Protein AF-A0A960SUJ3-F1 (afdb_monomer)

pLDDT: mean 80.75, std 22.0, range [30.03, 98.75]

Mean predicted aligned error: 15.3 Å

Radius of gyration: 31.32 Å; Cα contacts (8 Å, |Δi|>4): 285; chains: 1; bounding box: 74×92×76 Å

Structure (mmCIF, N/CA/C/O backbone):
data_AF-A0A960SUJ3-F1
#
_entry.id   AF-A0A960SUJ3-F1
#
loop_
_atom_site.group_PDB
_atom_site.id
_atom_site.type_symbol
_atom_site.label_atom_id
_atom_site.label_alt_id
_atom_site.label_comp_id
_atom_site.label_asym_id
_atom_site.label_entity_id
_atom_site.label_seq_id
_atom_site.pdbx_PDB_ins_code
_atom_site.Cartn_x
_atom_site.Cartn_y
_atom_site.Cartn_z
_atom_site.occupancy
_atom_site.B_iso_or_equiv
_atom_site.auth_seq_id
_atom_site.auth_comp_id
_atom_site.auth_asym_id
_atom_site.auth_atom_id
_atom_site.pdbx_PDB_model_num
ATOM 1 N N . ALA A 1 1 ? 16.050 -10.607 -19.507 1.00 76.81 1 ALA A N 1
ATOM 2 C CA . ALA A 1 1 ? 16.161 -10.286 -20.946 1.00 76.81 1 ALA A CA 1
ATOM 3 C C . ALA A 1 1 ? 17.489 -9.601 -21.282 1.00 76.81 1 ALA A C 1
ATOM 5 O O . ALA A 1 1 ? 18.323 -10.255 -21.886 1.00 76.81 1 ALA A O 1
ATOM 6 N N . ALA A 1 2 ? 17.748 -8.364 -20.831 1.00 88.00 2 ALA A N 1
ATOM 7 C CA . ALA A 1 2 ? 18.952 -7.602 -21.214 1.00 88.00 2 ALA A CA 1
ATOM 8 C C . ALA A 1 2 ? 20.290 -8.361 -21.049 1.00 88.00 2 ALA A C 1
ATOM 10 O O . ALA A 1 2 ? 21.079 -8.406 -21.985 1.00 88.00 2 ALA A O 1
ATOM 11 N N . ARG A 1 3 ? 20.512 -9.035 -19.907 1.00 89.75 3 ARG A N 1
ATOM 12 C CA . ARG A 1 3 ? 21.727 -9.849 -19.675 1.00 89.75 3 ARG A CA 1
ATOM 13 C C . ARG A 1 3 ? 21.870 -11.050 -20.620 1.00 89.75 3 ARG A C 1
ATOM 15 O O . ARG A 1 3 ? 22.971 -11.334 -21.063 1.00 89.75 3 ARG A O 1
ATOM 22 N N . LEU A 1 4 ? 20.770 -11.737 -20.937 1.00 92.81 4 LEU A N 1
ATOM 23 C CA . LEU A 1 4 ? 20.772 -12.877 -21.866 1.00 92.81 4 LEU A CA 1
ATOM 24 C C . LEU A 1 4 ? 21.043 -12.408 -23.300 1.00 92.81 4 LEU A C 1
ATOM 26 O O . LEU A 1 4 ? 21.832 -13.024 -24.007 1.00 92.81 4 LEU A O 1
ATOM 30 N N . ASN A 1 5 ? 20.456 -11.274 -23.693 1.00 92.38 5 ASN A N 1
ATOM 31 C CA . ASN A 1 5 ? 20.700 -10.660 -24.997 1.00 92.38 5 ASN A CA 1
ATOM 32 C C . ASN A 1 5 ? 22.165 -10.231 -25.148 1.00 92.38 5 ASN A C 1
ATOM 34 O O . ASN A 1 5 ? 22.779 -10.531 -26.165 1.00 92.38 5 ASN A O 1
ATOM 38 N N . ALA A 1 6 ? 22.739 -9.595 -24.121 1.00 92.50 6 ALA A N 1
ATOM 39 C CA . ALA A 1 6 ? 24.151 -9.215 -24.109 1.00 92.50 6 ALA A CA 1
ATOM 40 C C . ALA A 1 6 ? 25.096 -10.429 -24.188 1.00 92.50 6 ALA A C 1
ATOM 42 O O . ALA A 1 6 ? 26.176 -10.327 -24.757 1.00 92.50 6 ALA A O 1
ATOM 43 N N . ALA A 1 7 ? 24.675 -11.584 -23.664 1.00 90.88 7 ALA A N 1
ATOM 44 C CA . ALA A 1 7 ? 25.414 -12.844 -23.742 1.00 90.88 7 ALA A CA 1
ATOM 45 C C . ALA A 1 7 ? 25.166 -13.638 -25.042 1.00 90.88 7 ALA A C 1
ATOM 47 O O . ALA A 1 7 ? 25.570 -14.794 -25.136 1.00 90.88 7 ALA A O 1
ATOM 48 N N . GLY A 1 8 ? 24.472 -13.065 -26.033 1.00 93.06 8 GLY A N 1
ATOM 49 C CA . GLY A 1 8 ? 24.207 -13.740 -27.308 1.00 93.06 8 GLY A CA 1
ATOM 50 C C . GLY A 1 8 ? 23.138 -14.836 -27.236 1.00 93.06 8 GLY A C 1
ATOM 51 O O . GLY A 1 8 ? 23.063 -15.683 -28.123 1.00 93.06 8 GLY A O 1
ATOM 52 N N . LEU A 1 9 ? 22.268 -14.813 -26.221 1.00 94.12 9 LEU A N 1
ATOM 53 C CA . LEU A 1 9 ? 21.169 -15.767 -26.032 1.00 94.12 9 LEU A CA 1
ATOM 54 C C . LEU A 1 9 ? 19.785 -15.111 -26.258 1.00 94.12 9 LEU A C 1
ATOM 56 O O . LEU A 1 9 ? 18.959 -15.113 -25.343 1.00 94.12 9 LEU A 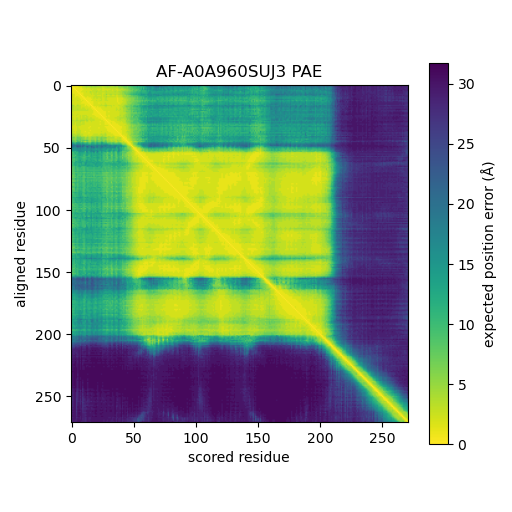O 1
ATOM 60 N N . PRO A 1 10 ? 19.482 -14.548 -27.450 1.00 94.06 10 PRO A N 1
ATOM 61 C CA . PRO A 1 10 ? 18.213 -13.851 -27.686 1.00 94.06 10 PRO A CA 1
ATOM 62 C C . PRO A 1 10 ? 16.996 -14.777 -27.826 1.00 94.06 10 PRO A C 1
ATOM 64 O O . PRO A 1 10 ? 15.866 -14.297 -27.843 1.00 94.06 10 PRO A O 1
ATOM 67 N N . LEU A 1 11 ? 17.199 -16.093 -27.964 1.00 95.31 11 LEU A N 1
ATOM 68 C CA . LEU A 1 11 ? 16.140 -17.056 -28.271 1.00 95.31 11 LEU A CA 1
ATOM 69 C C . LEU A 1 11 ? 16.106 -18.186 -27.244 1.00 95.31 11 LEU A C 1
ATOM 71 O O . LEU A 1 11 ? 17.147 -18.617 -26.750 1.00 95.31 11 LEU A O 1
ATOM 75 N N . ILE A 1 12 ? 14.909 -18.726 -26.996 1.00 94.69 12 ILE A N 1
ATOM 76 C CA . ILE A 1 12 ? 14.678 -19.812 -26.027 1.00 94.69 12 ILE A CA 1
ATOM 77 C C . ILE A 1 12 ? 15.568 -21.026 -26.329 1.00 94.69 12 ILE A C 1
ATOM 79 O O . ILE A 1 12 ? 16.211 -21.559 -25.429 1.00 94.69 12 ILE A O 1
ATOM 83 N N . ARG A 1 13 ? 15.699 -21.405 -27.609 1.00 93.75 13 ARG A N 1
ATOM 84 C CA . ARG A 1 13 ? 16.575 -22.510 -28.037 1.00 93.75 13 ARG A CA 1
ATOM 85 C C . ARG A 1 13 ? 18.045 -22.318 -27.650 1.00 93.75 13 ARG A C 1
ATOM 87 O O . ARG A 1 13 ? 18.733 -23.299 -27.399 1.00 93.75 13 ARG A O 1
ATOM 94 N N . HIS A 1 14 ? 18.528 -21.073 -27.591 1.00 94.19 14 HIS A N 1
ATOM 95 C CA . HIS A 1 14 ? 19.906 -20.801 -27.186 1.00 94.19 14 HIS A CA 1
ATOM 96 C C . HIS A 1 14 ? 20.070 -21.093 -25.696 1.00 94.19 14 HIS A C 1
ATOM 98 O O . HIS A 1 14 ? 21.031 -21.733 -25.301 1.00 94.19 14 HIS A O 1
ATOM 104 N N . ILE A 1 15 ? 19.084 -20.714 -24.881 1.00 94.50 15 ILE A N 1
ATOM 105 C CA . ILE A 1 15 ? 19.061 -21.000 -23.442 1.00 94.50 15 ILE A CA 1
ATOM 106 C C . ILE A 1 15 ? 18.974 -22.514 -23.187 1.00 94.50 15 ILE A C 1
ATOM 108 O O . ILE A 1 15 ? 19.683 -23.031 -22.328 1.00 94.50 15 ILE A O 1
ATOM 112 N N . ALA A 1 16 ? 18.153 -23.237 -23.957 1.00 93.44 16 ALA A N 1
ATOM 113 C CA . ALA A 1 16 ? 18.000 -24.689 -23.834 1.00 93.44 16 ALA A CA 1
ATOM 114 C C . ALA A 1 16 ? 19.301 -25.466 -24.123 1.00 93.44 16 ALA A C 1
ATOM 116 O O . ALA A 1 16 ? 19.502 -26.554 -23.576 1.00 93.44 16 ALA A O 1
ATOM 117 N N . GLY A 1 17 ? 20.183 -24.909 -24.960 1.00 91.00 17 GLY A N 1
ATOM 118 C CA . GLY A 1 17 ? 21.483 -25.489 -25.307 1.00 91.00 17 GLY A CA 1
ATOM 119 C C . GLY A 1 17 ? 22.628 -25.131 -24.354 1.00 91.00 17 GLY A C 1
ATOM 120 O O . GLY A 1 17 ? 23.710 -25.696 -24.480 1.00 91.00 17 GLY A O 1
ATOM 121 N N . VAL A 1 18 ? 22.424 -24.212 -23.404 1.00 93.31 18 VAL A N 1
ATOM 122 C CA . VAL A 1 18 ? 23.480 -23.768 -22.481 1.00 93.31 18 VAL A CA 1
ATOM 123 C C . VAL A 1 18 ? 23.544 -24.688 -21.250 1.00 93.31 18 VAL A C 1
ATOM 125 O O . VAL A 1 18 ? 22.504 -24.960 -20.635 1.00 93.31 18 VAL A O 1
ATOM 128 N N . PRO A 1 19 ? 24.747 -25.147 -20.846 1.00 93.19 19 PRO A N 1
ATOM 129 C CA . PRO A 1 19 ? 24.950 -25.856 -19.586 1.00 93.19 19 PRO A CA 1
ATOM 130 C C . PRO A 1 19 ? 24.442 -25.057 -18.382 1.00 93.19 19 PRO A C 1
ATOM 132 O O . PRO A 1 19 ? 24.652 -23.846 -18.283 1.00 93.19 19 PRO A O 1
ATOM 135 N N . ILE A 1 20 ? 23.793 -25.745 -17.444 1.00 93.12 20 ILE A N 1
ATOM 136 C CA . ILE A 1 20 ? 23.133 -25.121 -16.290 1.00 93.12 20 ILE A CA 1
ATOM 137 C C . ILE A 1 20 ? 24.086 -24.279 -15.431 1.00 93.12 20 ILE A C 1
ATOM 139 O O . ILE A 1 20 ? 23.680 -23.228 -14.935 1.00 93.12 20 ILE A O 1
ATOM 143 N N . ASP A 1 21 ? 25.354 -24.678 -15.323 1.00 93.94 21 ASP A N 1
ATOM 144 C CA . ASP A 1 21 ? 26.375 -23.963 -14.551 1.00 93.94 21 ASP A CA 1
ATOM 145 C C . ASP A 1 21 ? 26.700 -22.600 -15.171 1.00 93.94 21 ASP A C 1
ATOM 147 O O . ASP A 1 21 ? 26.725 -21.581 -14.479 1.00 93.94 21 ASP A O 1
ATOM 151 N N . LEU A 1 22 ? 26.849 -22.550 -16.500 1.00 92.81 22 LEU A N 1
ATOM 152 C CA . LEU A 1 22 ? 27.080 -21.307 -17.242 1.00 92.81 22 LEU A CA 1
ATOM 153 C C . LEU A 1 22 ? 25.858 -20.390 -17.193 1.00 92.81 22 LEU A C 1
ATOM 155 O O . LEU A 1 22 ? 25.984 -19.175 -17.029 1.00 92.81 22 LEU A O 1
ATOM 159 N N . LEU A 1 23 ? 24.659 -20.967 -17.284 1.00 93.25 23 LEU A N 1
ATOM 160 C CA . LEU A 1 23 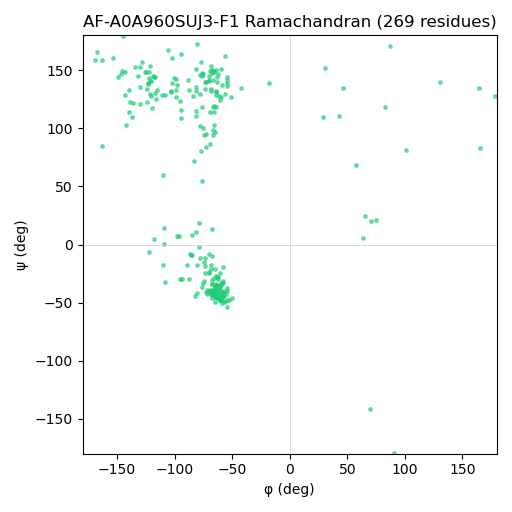? 23.429 -20.195 -17.160 1.00 93.25 23 LEU A CA 1
ATOM 161 C C . LEU A 1 23 ? 23.281 -19.617 -15.744 1.00 93.25 23 LEU A C 1
ATOM 163 O O . LEU A 1 23 ? 22.903 -18.457 -15.585 1.00 93.25 23 LEU A O 1
ATOM 167 N N . SER A 1 24 ? 23.643 -20.387 -14.718 1.00 94.19 24 SER A N 1
ATOM 168 C CA . SER A 1 24 ? 23.626 -19.952 -13.317 1.00 94.19 24 SER A CA 1
ATOM 169 C C . SER A 1 24 ? 24.671 -18.874 -13.027 1.00 94.19 24 SER A C 1
ATOM 171 O O . SER A 1 24 ? 24.393 -17.956 -12.262 1.00 94.19 24 SER A O 1
ATOM 173 N N . LEU A 1 25 ? 25.833 -18.903 -13.685 1.00 94.00 25 LEU A N 1
ATOM 174 C CA . LEU A 1 25 ? 26.809 -17.807 -13.635 1.00 94.00 25 LEU A CA 1
ATOM 175 C C . LEU A 1 25 ? 26.243 -16.501 -14.219 1.00 94.00 25 LEU A C 1
ATOM 177 O O . LEU A 1 25 ? 26.497 -15.422 -13.687 1.00 94.00 25 LEU A O 1
ATOM 181 N N . LEU A 1 26 ? 25.436 -16.586 -15.281 1.00 92.56 26 LEU A N 1
ATOM 182 C CA . LEU A 1 26 ? 24.890 -15.417 -15.975 1.00 92.56 26 LEU A CA 1
ATOM 183 C C . LEU A 1 26 ? 23.662 -14.801 -15.279 1.00 92.56 26 LEU A C 1
ATOM 185 O O . LEU A 1 26 ? 23.523 -13.574 -15.216 1.00 92.56 26 LEU A O 1
ATOM 189 N N . VAL A 1 27 ? 22.739 -15.636 -14.789 1.00 92.62 27 VAL A N 1
ATOM 190 C CA . VAL A 1 27 ? 21.450 -15.190 -14.217 1.00 92.62 27 VAL A CA 1
ATOM 191 C C . VAL A 1 27 ? 21.263 -15.546 -12.737 1.00 92.62 27 VAL A C 1
ATOM 193 O O . VAL A 1 27 ? 20.214 -15.258 -12.158 1.00 92.62 27 VAL A O 1
ATOM 196 N N . GLY A 1 28 ? 22.278 -16.120 -12.094 1.00 92.94 28 GLY A N 1
ATOM 197 C CA . GLY A 1 28 ? 22.256 -16.491 -10.683 1.00 92.94 28 GLY A CA 1
ATOM 198 C C . GLY A 1 28 ? 21.310 -17.657 -10.397 1.00 92.94 28 GLY A C 1
ATOM 199 O O . GLY A 1 28 ? 21.161 -18.584 -11.190 1.00 92.94 28 GLY A O 1
ATOM 200 N N . ARG A 1 29 ? 20.612 -17.576 -9.259 1.00 92.69 29 ARG A N 1
ATOM 201 C CA . ARG A 1 29 ? 19.686 -18.615 -8.762 1.00 92.69 29 ARG A CA 1
ATOM 202 C C . ARG A 1 29 ? 18.545 -18.966 -9.724 1.00 92.69 29 ARG A C 1
ATOM 204 O O . ARG A 1 29 ? 17.949 -20.024 -9.580 1.00 92.69 29 ARG A O 1
ATOM 211 N N . ALA A 1 30 ? 18.242 -18.098 -10.689 1.00 91.38 30 ALA A N 1
ATOM 212 C CA . ALA A 1 30 ? 17.225 -18.356 -11.703 1.00 91.38 30 ALA A CA 1
ATOM 213 C C . ALA A 1 30 ? 17.703 -19.309 -12.817 1.00 91.38 30 ALA A C 1
ATOM 215 O O . ALA A 1 30 ? 16.880 -19.765 -13.606 1.00 91.38 30 ALA A O 1
ATOM 216 N N . GLY A 1 31 ? 19.006 -19.605 -12.903 1.00 93.12 31 GLY A N 1
ATOM 217 C CA . GLY A 1 31 ? 19.605 -20.412 -13.970 1.00 93.12 31 GLY A CA 1
ATOM 218 C C . GLY A 1 31 ? 18.947 -21.782 -14.147 1.00 93.12 31 GLY A C 1
ATOM 219 O O . GLY A 1 31 ? 18.477 -22.067 -15.249 1.00 93.12 31 GLY A O 1
ATOM 220 N N . PRO A 1 32 ? 18.827 -22.599 -13.084 1.00 93.06 32 PRO A N 1
ATOM 221 C CA . PRO A 1 32 ? 18.184 -23.907 -13.166 1.00 93.06 32 PRO A CA 1
ATOM 222 C C . PRO A 1 32 ? 16.751 -23.849 -13.692 1.00 93.06 32 PRO A C 1
ATOM 224 O O . PRO A 1 32 ? 16.414 -24.535 -14.656 1.00 93.06 32 PRO A O 1
ATOM 227 N N . GLN A 1 33 ? 15.938 -22.962 -13.117 1.00 92.94 33 GLN A N 1
ATOM 228 C CA . GLN A 1 33 ? 14.534 -22.799 -13.486 1.00 92.94 33 GLN A CA 1
ATOM 229 C C . GLN A 1 33 ? 14.381 -22.314 -14.934 1.00 92.94 33 GLN A C 1
ATOM 231 O O . GLN A 1 33 ? 13.566 -22.828 -15.693 1.00 92.94 33 GLN A O 1
ATOM 236 N N . LEU A 1 34 ? 15.217 -21.366 -15.359 1.00 93.06 34 LEU A N 1
ATOM 237 C CA . LEU A 1 34 ? 15.216 -20.864 -16.728 1.00 93.06 34 LEU A CA 1
ATOM 238 C C . LEU A 1 34 ? 15.624 -21.952 -17.739 1.00 93.06 34 LEU A 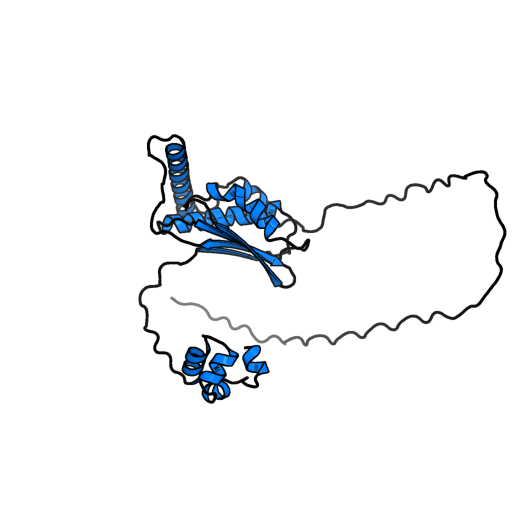C 1
ATOM 240 O O . LEU A 1 34 ? 15.080 -22.004 -18.840 1.00 93.06 34 LEU A O 1
ATOM 244 N N . SER A 1 35 ? 16.548 -22.837 -17.356 1.00 94.38 35 SER A N 1
ATOM 245 C CA . SER A 1 35 ? 16.970 -23.992 -18.156 1.00 94.38 35 SER A CA 1
ATOM 246 C C . SER A 1 35 ? 15.839 -25.011 -18.341 1.00 94.38 35 SER A C 1
ATOM 248 O O . SER A 1 35 ? 15.660 -25.540 -19.437 1.00 94.38 35 SER A O 1
ATOM 250 N N . GLN A 1 36 ? 15.063 -25.275 -17.285 1.00 94.50 36 GLN A N 1
ATOM 251 C CA . GLN A 1 36 ? 13.882 -26.144 -17.329 1.00 94.50 36 GLN A CA 1
ATOM 252 C C . GLN A 1 36 ? 12.791 -25.546 -18.222 1.00 94.50 36 GLN A C 1
ATOM 254 O O . GLN A 1 36 ? 12.353 -26.197 -19.170 1.00 94.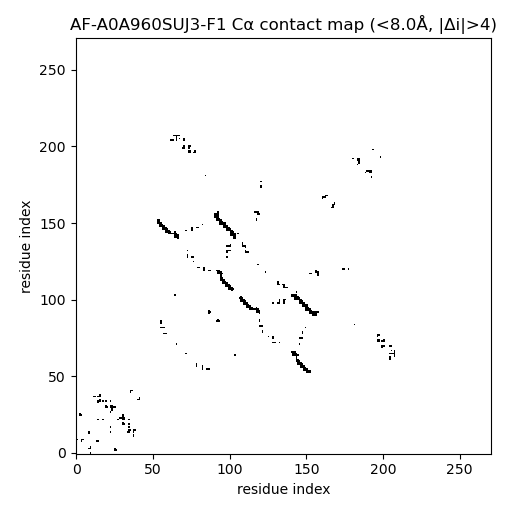50 36 GLN A O 1
ATOM 259 N N . PHE A 1 37 ? 12.453 -24.268 -18.020 1.00 94.06 37 PHE A N 1
ATOM 260 C CA . PHE A 1 37 ? 11.464 -23.562 -18.838 1.00 94.06 37 PHE A CA 1
ATOM 261 C C . PHE A 1 37 ? 11.842 -23.528 -20.320 1.00 94.06 37 PHE A C 1
ATOM 263 O O . PHE A 1 37 ? 10.990 -23.743 -21.178 1.00 94.06 37 PHE A O 1
ATOM 270 N N . ALA A 1 38 ? 13.124 -23.328 -20.644 1.00 94.62 38 ALA A N 1
ATOM 271 C CA . ALA A 1 38 ? 13.588 -23.347 -22.030 1.00 94.62 38 ALA A CA 1
ATOM 272 C C . ALA A 1 38 ? 13.451 -24.725 -22.707 1.00 94.62 38 ALA A C 1
ATOM 274 O O . ALA A 1 38 ? 13.404 -24.794 -23.934 1.00 94.62 38 ALA A O 1
ATOM 275 N N . ARG A 1 39 ? 13.365 -25.806 -21.921 1.00 94.56 39 ARG A N 1
ATOM 276 C CA . ARG A 1 39 ? 13.106 -27.181 -22.382 1.00 94.56 39 ARG A CA 1
ATOM 277 C C . ARG A 1 39 ? 11.639 -27.601 -22.239 1.00 94.56 39 ARG A C 1
ATOM 279 O O . ARG A 1 39 ? 11.330 -28.766 -22.458 1.00 94.56 39 ARG A O 1
ATOM 286 N N . GLY A 1 40 ? 10.747 -26.678 -21.876 1.00 94.00 40 GLY A N 1
ATOM 287 C CA . GLY A 1 40 ? 9.328 -26.971 -21.666 1.00 94.00 40 GLY A CA 1
ATOM 288 C C . GLY A 1 40 ? 9.040 -27.806 -20.416 1.00 94.00 40 GLY A C 1
ATOM 289 O O . GLY A 1 40 ? 7.993 -28.438 -20.342 1.00 94.00 40 GLY A O 1
ATOM 290 N N . LEU A 1 41 ? 9.960 -27.832 -19.448 1.00 93.69 41 LEU A N 1
ATOM 291 C CA . LEU A 1 41 ? 9.787 -28.529 -18.178 1.00 93.69 41 LEU A CA 1
ATOM 292 C C . LEU A 1 41 ? 9.256 -27.545 -17.132 1.00 93.69 41 LEU A C 1
ATOM 294 O O . LEU A 1 41 ? 9.941 -26.585 -16.778 1.00 93.69 41 LEU A O 1
ATOM 298 N N . ASP A 1 42 ? 8.044 -27.794 -16.649 1.00 92.25 42 ASP A N 1
ATOM 299 C CA . ASP A 1 42 ? 7.422 -27.075 -15.539 1.00 92.25 42 ASP A CA 1
ATOM 300 C C . ASP A 1 42 ? 6.627 -28.082 -14.702 1.00 92.25 42 ASP A C 1
ATOM 302 O O . ASP A 1 42 ? 5.569 -28.553 -15.112 1.00 92.25 42 ASP A O 1
ATOM 306 N N . ASP A 1 43 ? 7.189 -28.469 -13.561 1.00 89.75 43 ASP A N 1
ATOM 307 C CA . ASP A 1 43 ? 6.648 -29.467 -12.635 1.00 89.75 43 ASP A CA 1
ATOM 308 C C . ASP A 1 43 ? 5.846 -28.837 -11.488 1.00 89.75 43 ASP A C 1
ATOM 310 O O . ASP A 1 43 ? 5.441 -29.529 -10.549 1.00 89.75 43 ASP A O 1
ATOM 314 N N . ARG A 1 44 ? 5.606 -27.518 -11.543 1.00 88.12 44 ARG A N 1
ATOM 315 C CA . ARG A 1 44 ? 4.883 -26.809 -10.488 1.00 88.12 44 ARG A CA 1
ATOM 316 C C . ARG A 1 44 ? 3.481 -27.405 -10.332 1.00 88.12 44 ARG A C 1
ATOM 318 O O . ARG A 1 44 ? 2.735 -27.480 -11.311 1.00 88.12 44 ARG A O 1
ATOM 325 N N . PRO A 1 45 ? 3.088 -27.795 -9.108 1.00 87.31 45 PRO A N 1
ATOM 326 C CA . PRO A 1 45 ? 1.779 -28.380 -8.885 1.00 87.31 45 PRO A CA 1
ATOM 327 C C . PRO A 1 45 ? 0.688 -27.344 -9.150 1.00 87.31 45 PRO A C 1
ATOM 329 O O . PRO A 1 45 ? 0.853 -26.151 -8.880 1.00 87.31 45 PRO A O 1
ATOM 332 N N . LEU A 1 46 ? -0.467 -27.814 -9.617 1.00 85.75 46 LEU A N 1
ATOM 333 C CA . LEU A 1 46 ? -1.675 -27.004 -9.592 1.00 85.75 46 LEU A CA 1
ATOM 334 C C . LEU A 1 46 ? -2.052 -26.766 -8.126 1.00 85.75 46 LEU A C 1
ATOM 336 O O . LEU A 1 46 ? -2.387 -27.709 -7.413 1.00 85.75 46 LEU A O 1
ATOM 340 N N . VAL A 1 47 ? -1.987 -25.515 -7.672 1.00 82.56 47 VAL A N 1
ATOM 341 C CA . VAL A 1 47 ? -2.382 -25.145 -6.309 1.00 82.56 47 VAL A CA 1
ATOM 342 C C . VAL A 1 47 ? -3.843 -24.670 -6.347 1.00 82.56 47 VAL A C 1
ATOM 344 O O . VAL A 1 47 ? -4.107 -23.598 -6.892 1.00 82.56 47 VAL A O 1
ATOM 347 N N . PRO A 1 48 ? -4.808 -25.443 -5.809 1.00 74.19 48 PRO A N 1
ATOM 348 C CA . PRO A 1 48 ? -6.238 -25.139 -5.930 1.00 74.19 48 PRO A CA 1
ATOM 349 C C . PRO A 1 48 ? -6.698 -23.968 -5.050 1.00 74.19 48 PRO A C 1
ATOM 351 O O . PRO A 1 48 ? -7.746 -23.383 -5.309 1.00 74.19 48 PRO A O 1
ATOM 354 N N . ALA A 1 49 ? -5.922 -23.608 -4.025 1.00 77.44 49 ALA A N 1
ATOM 355 C CA . ALA A 1 49 ? -6.182 -22.463 -3.162 1.00 77.44 49 ALA A CA 1
ATOM 356 C C . ALA A 1 49 ? -5.042 -21.446 -3.285 1.00 77.44 49 ALA A C 1
ATOM 358 O O . ALA A 1 49 ? -3.871 -21.804 -3.179 1.00 77.44 49 ALA A O 1
ATOM 359 N N . GLY A 1 50 ? -5.379 -20.173 -3.500 1.00 71.75 50 GLY A N 1
ATOM 360 C CA . GLY A 1 50 ? -4.380 -19.107 -3.514 1.00 71.75 50 GLY A CA 1
ATOM 361 C C . GLY A 1 50 ? -3.636 -19.041 -2.180 1.00 71.75 50 GLY A C 1
ATOM 362 O O . GLY A 1 50 ? -4.250 -19.147 -1.118 1.00 71.75 50 GLY A O 1
ATOM 363 N N . GLU A 1 51 ? -2.314 -18.858 -2.230 1.00 78.00 51 GLU A N 1
ATOM 364 C CA . GLU A 1 51 ? -1.538 -18.591 -1.019 1.00 78.00 51 GLU A CA 1
ATOM 365 C C . GLU A 1 51 ? -2.131 -17.384 -0.269 1.00 78.00 51 GLU A C 1
ATOM 367 O O . GLU A 1 51 ? -2.584 -16.423 -0.907 1.00 78.00 51 GLU A O 1
ATOM 372 N N . PRO A 1 52 ? -2.111 -17.385 1.077 1.00 80.00 52 PRO A N 1
ATOM 373 C CA . PRO A 1 52 ? -2.563 -16.235 1.843 1.00 80.00 52 PRO A CA 1
ATOM 374 C C . PRO A 1 52 ? -1.817 -14.978 1.387 1.00 80.00 52 PRO A C 1
ATOM 376 O O . PRO A 1 52 ? -0.600 -15.000 1.177 1.00 80.00 52 PRO A O 1
ATOM 379 N N . ALA A 1 53 ? -2.555 -13.873 1.233 1.00 82.94 53 ALA A N 1
ATOM 380 C CA . ALA A 1 53 ? -1.981 -12.613 0.772 1.00 82.94 53 ALA A CA 1
ATOM 381 C C . ALA A 1 53 ? -0.747 -12.248 1.609 1.00 82.94 53 ALA A C 1
ATOM 383 O O . ALA A 1 53 ? -0.831 -12.215 2.835 1.00 82.94 53 ALA A O 1
ATOM 384 N N . LYS A 1 54 ? 0.382 -11.976 0.938 1.00 89.56 54 LYS A N 1
ATOM 385 C CA . LYS A 1 54 ? 1.675 -11.612 1.557 1.00 89.56 54 LYS A CA 1
ATOM 386 C C . LYS A 1 54 ? 1.829 -10.103 1.780 1.00 89.56 54 LYS A C 1
ATOM 388 O O . LYS A 1 54 ? 2.696 -9.662 2.532 1.00 89.56 54 LYS A O 1
ATOM 393 N N . SER A 1 55 ? 1.008 -9.304 1.103 1.00 95.69 55 SER A N 1
ATOM 394 C CA . SER A 1 55 ? 0.960 -7.847 1.228 1.00 95.69 55 SER A CA 1
ATOM 395 C C . SER A 1 55 ? -0.336 -7.296 0.646 1.00 95.69 55 SER A C 1
ATOM 397 O O . SER A 1 55 ? -0.920 -7.918 -0.239 1.00 95.69 55 SER A O 1
ATOM 399 N N . PHE A 1 56 ? -0.707 -6.090 1.061 1.00 97.06 56 PHE A N 1
ATOM 400 C CA . PHE A 1 56 ? -1.771 -5.299 0.449 1.00 97.06 56 PHE A CA 1
ATOM 401 C C . PHE A 1 56 ? -1.150 -4.046 -0.154 1.00 97.06 56 PHE A C 1
ATOM 403 O O . PHE A 1 56 ? -0.356 -3.384 0.505 1.00 97.06 56 PHE A O 1
ATOM 410 N N . SER A 1 57 ? -1.480 -3.696 -1.392 1.00 97.50 57 SER A N 1
ATOM 411 C CA . SER A 1 57 ? -0.967 -2.468 -1.999 1.00 97.50 57 SER A CA 1
ATOM 412 C C . SER A 1 57 ? -1.995 -1.801 -2.886 1.00 97.50 57 SER A C 1
ATOM 414 O O . SER A 1 57 ? -2.807 -2.469 -3.525 1.00 97.50 57 SER A O 1
ATOM 416 N N . GLN A 1 58 ? -1.918 -0.481 -2.948 1.00 98.25 58 GLN A N 1
ATOM 417 C CA . GLN A 1 58 ? -2.652 0.339 -3.892 1.00 98.25 58 GLN A CA 1
ATOM 418 C C . GLN A 1 58 ? -1.679 1.329 -4.526 1.00 98.25 58 GLN A C 1
ATOM 420 O O . GLN A 1 58 ? -0.732 1.788 -3.889 1.00 98.25 58 GLN A O 1
ATOM 425 N N . GLN A 1 59 ? -1.911 1.629 -5.795 1.00 97.94 59 GLN A N 1
ATOM 426 C CA . GLN A 1 59 ? -1.182 2.644 -6.533 1.00 97.94 59 GLN A CA 1
ATOM 427 C C . GLN A 1 59 ? -2.172 3.491 -7.317 1.00 97.94 59 GLN A C 1
ATOM 429 O O . GLN A 1 59 ? -3.246 3.009 -7.682 1.00 97.94 59 GLN A O 1
ATOM 434 N N . GLU A 1 60 ? -1.794 4.730 -7.575 1.00 97.19 60 GLU A N 1
ATOM 435 C CA . GLU A 1 60 ? -2.574 5.676 -8.357 1.00 97.19 60 GLU A CA 1
ATOM 436 C C . GLU A 1 60 ? -1.625 6.378 -9.313 1.00 97.19 60 GLU A C 1
ATOM 438 O O . GLU A 1 60 ? -0.602 6.926 -8.901 1.00 97.19 60 GLU A O 1
ATOM 443 N N . THR A 1 61 ? -1.935 6.252 -10.601 1.00 96.25 61 THR A N 1
ATOM 444 C CA . THR A 1 61 ? -1.257 6.983 -11.670 1.00 96.25 61 THR A CA 1
ATOM 445 C C . THR A 1 61 ? -2.103 8.208 -11.937 1.00 96.25 61 THR A C 1
ATOM 447 O O . THR A 1 61 ? -3.291 8.050 -12.203 1.00 96.25 61 THR A O 1
ATOM 450 N N . PHE A 1 62 ? -1.504 9.384 -11.837 1.00 95.44 62 PHE A N 1
ATOM 451 C CA . PHE A 1 62 ? -2.219 10.640 -12.029 1.00 95.44 62 PHE A CA 1
ATOM 452 C C . PHE A 1 62 ? -2.446 10.911 -13.510 1.00 95.44 62 PHE A C 1
ATOM 454 O O . PHE A 1 62 ? -1.708 10.398 -14.355 1.00 95.44 62 PHE A O 1
ATOM 461 N N . ASP A 1 63 ? -3.442 11.722 -13.841 1.00 92.19 63 ASP A N 1
ATOM 462 C CA . ASP A 1 63 ? -3.650 12.186 -15.211 1.00 92.19 63 ASP A CA 1
ATOM 463 C C . ASP A 1 63 ? -2.580 13.211 -15.585 1.00 92.19 63 ASP A C 1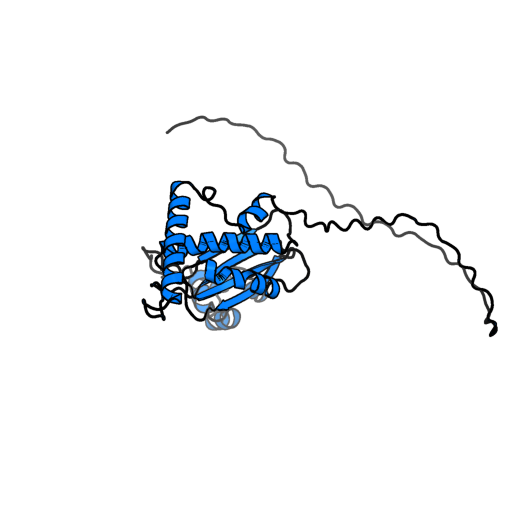
ATOM 465 O O . ASP A 1 63 ? -1.988 13.126 -16.667 1.00 92.19 63 ASP A O 1
ATOM 469 N N . ARG A 1 64 ? -2.242 14.109 -14.655 1.00 92.19 64 ARG A N 1
ATOM 470 C CA . ARG A 1 64 ? -1.155 15.088 -14.773 1.00 92.19 64 ARG A CA 1
ATOM 471 C C . ARG A 1 64 ? -0.112 14.855 -13.693 1.00 92.19 64 ARG A C 1
ATOM 473 O O . ARG A 1 64 ? -0.443 14.485 -12.574 1.00 92.19 64 ARG A O 1
ATOM 480 N N . ASP A 1 65 ? 1.157 15.088 -14.019 1.00 95.19 65 ASP A N 1
ATOM 481 C CA . ASP A 1 65 ? 2.214 14.935 -13.021 1.00 95.19 65 ASP A CA 1
ATOM 482 C C . ASP A 1 65 ? 2.024 15.949 -11.885 1.00 95.19 65 ASP A C 1
ATOM 484 O O . ASP A 1 65 ? 1.849 17.142 -12.128 1.00 95.19 65 ASP A O 1
ATOM 488 N N . GLN A 1 66 ? 2.087 15.472 -10.645 1.00 95.00 66 GLN A N 1
ATOM 489 C CA . GLN A 1 66 ? 1.706 16.224 -9.457 1.00 95.00 66 GLN A CA 1
ATOM 490 C C . GLN A 1 66 ? 2.915 16.761 -8.692 1.00 95.00 66 GLN A C 1
ATOM 492 O O . GLN A 1 66 ? 3.924 16.074 -8.510 1.00 95.00 66 GLN A O 1
ATOM 497 N N . THR A 1 67 ? 2.792 18.001 -8.220 1.00 94.94 67 THR A N 1
ATOM 498 C CA . THR A 1 67 ? 3.772 18.690 -7.361 1.00 94.94 67 THR A CA 1
ATOM 499 C C . THR A 1 67 ? 3.168 19.159 -6.034 1.00 94.94 67 THR A C 1
ATOM 501 O O . THR A 1 67 ? 3.899 19.632 -5.164 1.00 94.94 67 THR A O 1
ATOM 504 N N . ASP A 1 68 ? 1.852 19.026 -5.855 1.00 94.38 68 ASP A N 1
ATOM 505 C CA . ASP A 1 68 ? 1.176 19.434 -4.629 1.00 94.38 68 ASP A CA 1
ATOM 506 C C . ASP A 1 68 ? 1.315 18.356 -3.545 1.00 94.38 68 ASP A C 1
ATOM 508 O O . ASP A 1 68 ? 0.763 17.258 -3.637 1.00 94.38 68 ASP A O 1
ATOM 512 N N . GLU A 1 69 ? 2.086 18.665 -2.504 1.00 94.31 69 GLU A N 1
ATOM 513 C CA . GLU A 1 69 ? 2.346 17.724 -1.416 1.00 94.31 69 GLU A CA 1
ATOM 514 C C . GLU A 1 69 ? 1.073 17.369 -0.629 1.00 94.31 69 GLU A C 1
ATOM 516 O O . GLU A 1 69 ? 0.909 16.216 -0.228 1.00 94.31 69 GLU A O 1
ATOM 521 N N . GLY A 1 70 ? 0.153 18.322 -0.449 1.00 94.69 70 GLY A N 1
ATOM 522 C CA . GLY A 1 70 ? -1.093 18.110 0.289 1.00 94.69 70 GLY A CA 1
ATOM 523 C C . GLY A 1 70 ? -2.023 17.130 -0.423 1.00 94.69 70 GLY A C 1
ATOM 524 O O . GLY A 1 70 ? -2.568 16.221 0.206 1.00 94.69 70 GLY A O 1
ATOM 525 N N . PHE A 1 71 ? -2.144 17.254 -1.742 1.00 96.00 71 PHE A N 1
ATOM 526 C CA . PHE A 1 71 ? -2.877 16.336 -2.605 1.00 96.00 71 PHE A CA 1
ATOM 527 C C . PHE A 1 71 ? -2.265 14.931 -2.583 1.00 96.00 71 PHE A C 1
ATOM 529 O O . PHE A 1 71 ? -2.977 13.937 -2.419 1.00 96.00 71 PHE A O 1
ATOM 536 N N . LEU A 1 72 ? -0.938 14.825 -2.690 1.00 96.81 72 LEU A N 1
ATOM 537 C CA . LEU A 1 72 ? -0.229 13.542 -2.653 1.00 96.81 72 LEU A CA 1
ATOM 538 C C . LEU A 1 72 ? -0.380 12.844 -1.293 1.00 96.81 72 LEU A C 1
ATOM 540 O O . LEU A 1 72 ? -0.655 11.642 -1.230 1.00 96.81 72 LEU A O 1
ATOM 544 N N . GLU A 1 73 ? -0.249 13.592 -0.197 1.00 97.19 73 GLU A N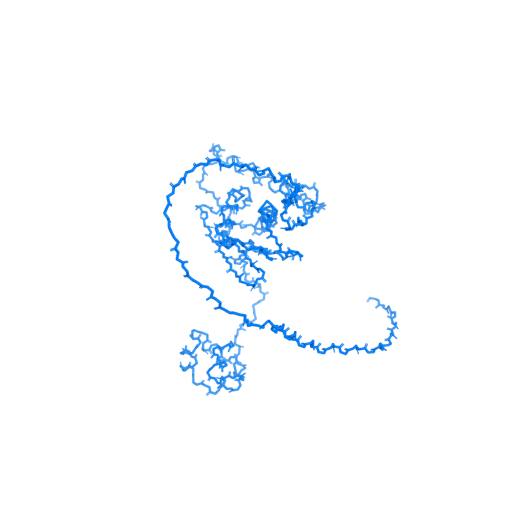 1
ATOM 545 C CA . GLU A 1 73 ? -0.466 13.094 1.161 1.00 97.19 73 GLU A CA 1
ATOM 546 C C . GLU A 1 73 ? -1.915 12.636 1.362 1.00 97.19 73 GLU A C 1
ATOM 548 O O . GLU A 1 73 ? -2.152 11.539 1.879 1.00 97.19 73 GLU A O 1
ATOM 553 N N . ALA A 1 74 ? -2.887 13.437 0.920 1.00 97.06 74 ALA A N 1
ATOM 554 C CA . ALA A 1 74 ? -4.302 13.094 0.981 1.00 97.06 74 ALA A CA 1
ATOM 555 C C . ALA A 1 74 ? -4.608 11.818 0.188 1.00 97.06 74 ALA A C 1
ATOM 557 O O . ALA A 1 74 ? -5.311 10.931 0.681 1.00 97.06 74 ALA A O 1
ATOM 558 N N . THR A 1 75 ? -4.010 11.674 -0.997 1.00 97.50 75 THR A N 1
ATOM 559 C CA . THR A 1 75 ? -4.138 10.480 -1.837 1.00 97.50 75 THR A CA 1
ATOM 560 C C . THR A 1 75 ? -3.615 9.245 -1.101 1.00 97.50 75 THR A C 1
ATOM 562 O O . THR A 1 75 ? -4.316 8.236 -1.008 1.00 97.50 75 THR A O 1
ATOM 565 N N . LEU A 1 76 ? -2.424 9.322 -0.497 1.00 98.25 76 LEU A N 1
ATOM 566 C CA . LEU A 1 76 ? -1.849 8.222 0.287 1.00 98.25 76 LEU A CA 1
ATOM 567 C C . LEU A 1 76 ? -2.690 7.877 1.527 1.00 98.25 76 LEU A C 1
ATOM 569 O O . LEU A 1 76 ? -2.834 6.698 1.852 1.00 98.25 76 LEU A O 1
ATOM 573 N N . ARG A 1 77 ? -3.285 8.864 2.207 1.00 98.00 77 ARG A N 1
ATOM 574 C CA . ARG A 1 77 ? -4.213 8.623 3.330 1.00 98.00 77 ARG A CA 1
ATOM 575 C C . ARG A 1 77 ? -5.491 7.925 2.879 1.00 98.00 77 ARG A C 1
ATOM 577 O O . ARG A 1 77 ? -5.885 6.941 3.498 1.00 98.00 77 ARG A O 1
ATOM 584 N N . ARG A 1 78 ? -6.077 8.337 1.752 1.00 97.00 78 ARG A N 1
ATOM 585 C CA . ARG A 1 78 ? -7.215 7.639 1.133 1.00 97.00 78 ARG A CA 1
ATOM 586 C C . ARG A 1 78 ? -6.859 6.199 0.751 1.00 97.00 78 ARG A C 1
ATOM 588 O O . ARG A 1 78 ? -7.681 5.297 0.917 1.00 97.00 78 ARG A O 1
ATOM 595 N N . MET A 1 79 ? -5.638 5.954 0.263 1.00 97.81 79 MET A N 1
ATOM 596 C CA . MET A 1 79 ? -5.154 4.588 0.027 1.00 97.81 79 MET A CA 1
ATOM 597 C C . MET A 1 79 ? -5.048 3.792 1.328 1.00 97.81 79 MET A C 1
ATOM 599 O O . MET A 1 79 ? -5.444 2.628 1.356 1.00 97.81 79 MET A O 1
ATOM 603 N N . ALA A 1 80 ? -4.547 4.405 2.404 1.00 97.88 80 ALA A N 1
ATOM 604 C CA . ALA A 1 80 ? -4.476 3.764 3.711 1.00 97.88 80 ALA A CA 1
ATOM 605 C C . ALA A 1 80 ? -5.873 3.328 4.173 1.00 97.88 80 ALA A C 1
ATOM 607 O O . ALA A 1 80 ? -6.049 2.156 4.485 1.00 97.88 80 ALA A O 1
ATOM 608 N N . ASP A 1 81 ? -6.882 4.199 4.096 1.00 96.38 81 ASP A N 1
ATOM 609 C CA . ASP A 1 81 ? -8.266 3.867 4.469 1.00 96.38 81 ASP A CA 1
ATOM 610 C C . ASP A 1 81 ? -8.771 2.608 3.760 1.00 96.38 81 ASP A C 1
ATOM 612 O O . ASP A 1 81 ? -9.315 1.694 4.381 1.00 96.38 81 ASP A O 1
ATOM 616 N N . ARG A 1 82 ? -8.561 2.544 2.441 1.00 96.19 82 ARG A N 1
ATOM 617 C CA . ARG A 1 82 ? -9.008 1.421 1.607 1.00 96.19 82 ARG A CA 1
ATOM 618 C C . ARG A 1 82 ? -8.227 0.145 1.896 1.00 96.19 82 ARG A C 1
ATOM 620 O O . ARG A 1 82 ? -8.801 -0.941 1.878 1.00 96.19 82 ARG A O 1
ATOM 627 N N . LEU A 1 83 ? -6.920 0.253 2.119 1.00 97.44 83 LEU A N 1
ATOM 628 C CA . LEU A 1 83 ? -6.070 -0.900 2.399 1.00 97.44 83 LEU A CA 1
ATOM 629 C C . LEU A 1 83 ? -6.340 -1.467 3.790 1.00 97.44 83 LEU A C 1
ATOM 631 O O . LEU A 1 83 ? -6.464 -2.680 3.917 1.00 97.44 83 LEU A O 1
ATOM 635 N N . PHE A 1 84 ? -6.493 -0.624 4.808 1.00 96.75 84 PHE A N 1
ATOM 636 C CA . PHE A 1 84 ? -6.782 -1.071 6.169 1.00 96.75 84 PHE A CA 1
ATOM 637 C C . PHE A 1 84 ? -8.170 -1.704 6.303 1.00 96.75 84 PHE A C 1
ATOM 639 O O . PHE A 1 84 ? -8.295 -2.708 6.998 1.00 96.75 84 PHE A O 1
ATOM 646 N N . ALA A 1 85 ? -9.173 -1.228 5.558 1.00 95.81 85 ALA A N 1
ATOM 647 C CA . ALA A 1 85 ? -10.458 -1.923 5.456 1.00 95.81 85 ALA A CA 1
ATOM 648 C C . ALA A 1 85 ? -10.295 -3.363 4.924 1.00 95.81 85 ALA A C 1
ATOM 650 O O . ALA A 1 85 ? -10.875 -4.300 5.469 1.00 95.81 85 ALA A O 1
ATOM 651 N N . LYS A 1 86 ? -9.442 -3.572 3.907 1.00 95.19 86 LYS A N 1
ATOM 652 C CA . LYS A 1 86 ? -9.132 -4.917 3.379 1.00 95.19 86 LYS A CA 1
ATOM 653 C C . LYS A 1 86 ? -8.343 -5.767 4.374 1.00 95.19 86 LYS A C 1
ATOM 655 O O . LYS A 1 86 ? -8.648 -6.938 4.550 1.00 95.19 86 LYS A O 1
ATOM 660 N N . VAL A 1 87 ? -7.351 -5.179 5.041 1.00 95.06 87 VAL A N 1
ATOM 661 C CA . VAL A 1 87 ? -6.553 -5.851 6.080 1.00 95.06 87 VAL A CA 1
ATOM 662 C C . VAL A 1 87 ? -7.457 -6.360 7.207 1.00 95.06 87 VAL A C 1
ATOM 664 O O . VAL A 1 87 ? -7.325 -7.513 7.617 1.00 95.06 87 VAL A O 1
ATOM 667 N N . ARG A 1 88 ? -8.411 -5.534 7.659 1.00 94.00 88 ARG A N 1
ATOM 668 C CA . ARG A 1 88 ? -9.403 -5.911 8.673 1.00 94.00 88 ARG A CA 1
ATOM 669 C C . ARG A 1 88 ? -10.386 -6.968 8.181 1.00 94.00 88 ARG A C 1
ATOM 671 O O . ARG A 1 88 ? -10.679 -7.886 8.941 1.00 94.00 88 ARG A O 1
ATOM 678 N N . ALA A 1 89 ? -10.860 -6.875 6.937 1.00 93.00 89 ALA A N 1
ATOM 679 C CA . ALA A 1 89 ? -11.732 -7.892 6.340 1.00 93.00 89 ALA A CA 1
ATOM 680 C C . ALA A 1 89 ? -11.058 -9.276 6.287 1.00 93.00 89 ALA A C 1
ATOM 682 O O . ALA A 1 89 ? -11.709 -10.290 6.519 1.00 93.00 89 ALA A O 1
ATOM 683 N N . ASP A 1 90 ? -9.742 -9.303 6.070 1.00 92.44 90 ASP A N 1
ATOM 684 C CA . ASP A 1 90 ? -8.909 -10.510 6.104 1.00 92.44 90 ASP A CA 1
ATOM 685 C C . ASP A 1 90 ? -8.546 -10.977 7.532 1.00 92.44 90 ASP A C 1
ATOM 687 O O . ASP A 1 90 ? -7.838 -11.974 7.685 1.00 92.44 90 ASP A O 1
ATOM 691 N N . GLY A 1 91 ? -8.968 -10.257 8.580 1.00 91.94 91 GLY A N 1
ATOM 692 C CA . GLY A 1 91 ? -8.630 -10.562 9.976 1.00 91.94 91 GLY A CA 1
ATOM 693 C C . GLY A 1 91 ? -7.141 -10.411 10.310 1.00 91.94 91 GLY A C 1
ATOM 694 O O . GLY A 1 91 ? -6.648 -11.057 11.235 1.00 91.94 91 GLY A O 1
ATOM 695 N N . LYS A 1 92 ? -6.407 -9.592 9.549 1.00 93.38 92 LYS A N 1
ATOM 696 C CA . LYS A 1 92 ? -4.952 -9.421 9.668 1.00 93.38 92 LYS A CA 1
ATOM 697 C C . LYS A 1 92 ? -4.587 -8.098 10.333 1.00 93.38 92 LYS A C 1
ATOM 699 O O . LYS A 1 92 ? -5.394 -7.182 10.436 1.00 93.38 92 LYS A O 1
ATOM 704 N N . SER A 1 93 ? -3.322 -7.986 10.718 1.00 94.62 93 SER A N 1
ATOM 705 C CA . SER A 1 93 ? -2.665 -6.723 11.066 1.00 94.62 93 SER A CA 1
ATOM 706 C C . SER A 1 93 ? -1.361 -6.573 10.279 1.00 94.62 93 SER A C 1
ATOM 708 O O . SER A 1 93 ? -0.806 -7.556 9.777 1.00 94.62 93 SER A O 1
ATOM 710 N N . VAL A 1 94 ? -0.886 -5.338 10.110 1.00 95.69 94 VAL A N 1
ATOM 711 C CA . VAL A 1 94 ? 0.310 -5.019 9.315 1.00 95.69 94 VAL A CA 1
ATOM 712 C C . VAL A 1 94 ? 1.345 -4.304 10.163 1.00 95.69 94 VAL A C 1
ATOM 714 O O . VAL A 1 94 ? 1.006 -3.469 10.999 1.00 95.69 94 VAL A O 1
ATOM 717 N N . ARG A 1 95 ? 2.625 -4.593 9.921 1.00 95.81 95 ARG A N 1
ATOM 718 C CA . ARG A 1 95 ? 3.723 -3.926 10.631 1.00 95.81 95 ARG A CA 1
ATOM 719 C C . ARG A 1 95 ? 4.509 -2.959 9.765 1.00 95.81 95 ARG A C 1
ATOM 721 O O . ARG A 1 95 ? 5.019 -1.973 10.282 1.00 95.81 95 ARG A O 1
ATOM 728 N N . THR A 1 96 ? 4.640 -3.228 8.470 1.00 97.69 96 THR A N 1
ATOM 729 C CA . THR A 1 96 ? 5.550 -2.470 7.605 1.00 97.69 96 THR A CA 1
ATOM 730 C C . THR A 1 96 ? 4.783 -1.729 6.525 1.00 97.69 96 THR A C 1
ATOM 732 O O . THR A 1 96 ? 4.063 -2.341 5.733 1.00 97.69 96 THR A O 1
ATOM 735 N N . LEU A 1 97 ? 4.999 -0.417 6.459 1.00 98.31 97 LEU A N 1
ATOM 736 C CA . LEU A 1 97 ? 4.512 0.452 5.399 1.00 98.31 97 LEU A CA 1
ATOM 737 C C . LEU A 1 97 ? 5.633 0.738 4.409 1.00 98.31 97 LEU A C 1
ATOM 739 O O . LEU A 1 97 ? 6.780 0.952 4.799 1.00 98.31 97 LEU A O 1
ATOM 743 N N . THR A 1 98 ? 5.287 0.811 3.133 1.00 98.62 98 THR A N 1
ATOM 744 C CA . THR A 1 98 ? 6.174 1.264 2.066 1.00 98.62 98 THR A CA 1
ATOM 745 C C . THR A 1 98 ? 5.444 2.309 1.240 1.00 98.62 98 THR A C 1
ATOM 747 O O . THR A 1 98 ? 4.402 2.015 0.655 1.00 98.62 98 THR A O 1
ATOM 750 N N . VAL A 1 99 ? 6.011 3.511 1.171 1.00 98.62 99 VAL A N 1
ATOM 751 C CA . VAL A 1 99 ? 5.598 4.549 0.223 1.00 98.62 99 VAL A CA 1
ATOM 752 C C . VAL A 1 99 ? 6.563 4.502 -0.947 1.00 98.62 99 VAL A C 1
ATOM 754 O O . VAL A 1 99 ? 7.781 4.550 -0.754 1.00 98.62 99 VAL A O 1
ATOM 757 N N . ARG A 1 100 ? 6.026 4.399 -2.157 1.00 98.50 100 ARG A N 1
ATOM 758 C CA . ARG A 1 100 ? 6.799 4.494 -3.394 1.00 98.50 100 ARG A CA 1
ATOM 759 C C . ARG A 1 100 ? 6.239 5.609 -4.256 1.00 98.50 100 ARG A C 1
ATOM 761 O O . ARG A 1 100 ? 5.025 5.723 -4.416 1.00 98.50 100 ARG A O 1
ATOM 768 N N . VAL A 1 101 ? 7.151 6.371 -4.838 1.00 98.25 101 VAL A N 1
ATOM 769 C CA . VAL A 1 101 ? 6.878 7.433 -5.797 1.00 98.25 101 VAL A CA 1
ATOM 770 C C . VAL A 1 101 ? 7.526 7.076 -7.128 1.00 98.25 101 VAL A C 1
ATOM 772 O O . VAL A 1 101 ? 8.603 6.477 -7.161 1.00 98.25 101 VAL A O 1
ATOM 775 N N . ARG A 1 102 ? 6.868 7.432 -8.228 1.00 97.81 102 ARG A N 1
ATOM 776 C CA . ARG A 1 102 ? 7.435 7.343 -9.573 1.00 97.81 102 ARG A CA 1
ATOM 777 C C . ARG A 1 102 ? 7.419 8.724 -10.205 1.00 97.81 102 ARG A C 1
ATOM 779 O O . ARG A 1 102 ? 6.382 9.389 -10.211 1.00 97.81 102 ARG A O 1
ATOM 786 N N . TYR A 1 103 ? 8.560 9.135 -10.731 1.00 97.00 103 TYR A N 1
ATOM 787 C CA . TYR A 1 103 ? 8.736 10.413 -11.410 1.00 97.00 103 TYR A CA 1
ATOM 788 C C . TYR A 1 103 ? 8.236 10.348 -12.860 1.00 97.00 103 TYR A C 1
ATOM 790 O O . TYR A 1 103 ? 7.902 9.280 -13.382 1.00 97.00 103 TYR A O 1
ATOM 798 N N . ASN A 1 104 ? 8.198 11.499 -13.524 1.00 93.06 104 ASN A N 1
ATOM 799 C CA . ASN A 1 104 ? 7.812 11.624 -14.932 1.00 93.06 104 ASN A CA 1
ATOM 800 C C . ASN A 1 104 ? 8.751 10.885 -15.911 1.00 93.06 104 ASN A C 1
ATOM 802 O O . ASN A 1 104 ? 8.308 10.410 -16.953 1.00 93.06 104 ASN A O 1
ATOM 806 N N . ASP A 1 105 ? 10.026 10.717 -15.551 1.00 94.12 105 ASP A N 1
ATOM 807 C CA . ASP A 1 105 ? 11.022 9.923 -16.285 1.00 94.12 105 ASP A CA 1
ATOM 808 C C . ASP A 1 105 ? 10.929 8.408 -16.004 1.00 94.12 105 ASP A C 1
ATOM 810 O O . ASP A 1 105 ? 11.814 7.643 -16.388 1.00 94.12 105 ASP A O 1
ATOM 814 N N . MET A 1 106 ? 9.861 7.966 -15.329 1.00 92.94 106 MET A N 1
ATOM 815 C CA . MET A 1 106 ? 9.603 6.586 -14.902 1.00 92.94 106 MET A CA 1
ATOM 816 C C . MET A 1 106 ? 10.605 6.023 -13.885 1.00 92.94 106 MET A C 1
ATOM 818 O O . MET A 1 106 ? 10.490 4.851 -13.516 1.00 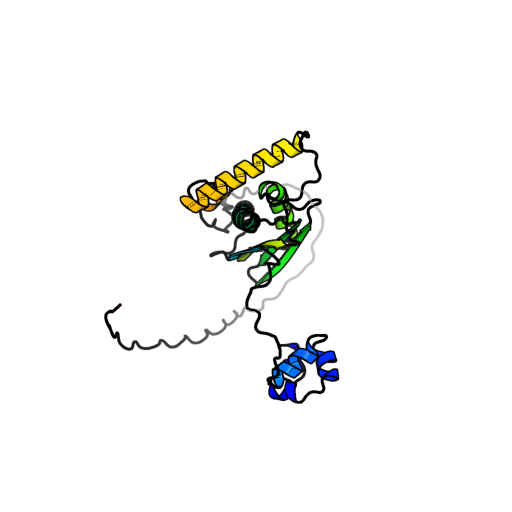92.94 106 MET A O 1
ATOM 822 N N . SER A 1 107 ? 11.547 6.829 -13.381 1.00 95.62 107 SER A N 1
ATOM 823 C CA . SER A 1 107 ? 12.374 6.424 -12.244 1.00 95.62 107 SER A CA 1
ATOM 824 C C . SER A 1 107 ? 11.522 6.300 -10.977 1.00 95.62 107 SER A C 1
ATOM 826 O O . SER A 1 107 ? 10.503 6.977 -10.822 1.00 95.62 107 SER A O 1
ATOM 828 N N . GLU A 1 108 ? 11.912 5.399 -10.076 1.00 96.94 108 GLU A N 1
ATOM 829 C CA . GLU A 1 108 ? 11.180 5.123 -8.839 1.00 96.94 108 GLU A CA 1
ATOM 830 C C . GLU A 1 108 ? 12.076 5.317 -7.623 1.00 96.94 108 GLU A C 1
ATOM 832 O O . GLU A 1 108 ? 13.211 4.843 -7.596 1.00 96.94 108 GLU A O 1
ATOM 837 N N . ASP A 1 109 ? 11.511 5.923 -6.586 1.00 97.88 109 ASP A N 1
ATOM 838 C CA . ASP A 1 109 ? 12.078 5.940 -5.245 1.00 97.88 109 ASP A CA 1
ATOM 839 C C . ASP A 1 109 ? 11.064 5.345 -4.266 1.00 97.88 109 ASP A C 1
ATOM 841 O O . ASP A 1 109 ? 9.846 5.463 -4.429 1.00 97.88 109 ASP A O 1
ATOM 845 N N . GLN A 1 110 ? 11.556 4.692 -3.215 1.00 97.94 110 GLN A N 1
ATOM 846 C CA . GLN A 1 110 ? 10.692 4.144 -2.176 1.00 97.94 110 GLN A CA 1
ATOM 847 C C . GLN A 1 110 ? 11.341 4.210 -0.800 1.00 97.94 110 GLN A C 1
ATOM 849 O O . GLN A 1 110 ? 12.558 4.089 -0.649 1.00 97.94 110 GLN A O 1
ATOM 854 N N . VAL A 1 111 ? 10.502 4.349 0.220 1.00 98.44 111 VAL A N 1
ATOM 855 C CA . VAL A 1 111 ? 10.887 4.315 1.629 1.00 98.44 111 VAL A CA 1
ATOM 856 C C . VAL A 1 111 ? 9.969 3.353 2.354 1.00 98.44 111 VAL A C 1
ATOM 858 O O . VAL A 1 111 ? 8.756 3.365 2.154 1.00 98.44 111 VAL A O 1
ATOM 861 N N . SER A 1 112 ? 10.562 2.513 3.199 1.00 98.25 112 SER A N 1
ATOM 862 C CA . SER A 1 112 ? 9.824 1.600 4.065 1.00 98.25 112 SER A CA 1
ATOM 863 C C . SER A 1 112 ? 10.090 1.917 5.526 1.00 98.25 112 SER A C 1
ATOM 865 O O . SER A 1 112 ? 11.204 2.289 5.896 1.00 98.25 112 SER A O 1
ATOM 867 N N . GLU A 1 113 ? 9.067 1.750 6.349 1.00 98.00 113 GLU A N 1
ATOM 868 C CA . GLU A 1 113 ? 9.124 1.949 7.789 1.00 98.00 113 GLU A CA 1
ATOM 869 C C . GLU A 1 113 ? 8.320 0.849 8.477 1.00 98.00 113 GLU A C 1
ATOM 871 O O . GLU A 1 113 ? 7.203 0.533 8.063 1.00 98.00 113 GLU A O 1
ATOM 876 N N . SER A 1 114 ? 8.907 0.238 9.506 1.00 97.06 114 SER A N 1
ATOM 877 C CA . SER A 1 114 ? 8.223 -0.766 10.320 1.00 97.06 114 SER A CA 1
ATOM 878 C C . SER A 1 114 ? 7.794 -0.151 11.639 1.00 97.06 114 SER A C 1
ATOM 880 O O . SER A 1 114 ? 8.591 0.487 12.324 1.00 97.06 114 SER A O 1
ATOM 882 N N . LEU A 1 115 ? 6.533 -0.365 11.987 1.00 93.94 115 LEU A N 1
ATOM 883 C CA . LEU A 1 115 ? 5.969 -0.009 13.274 1.00 93.94 115 LEU A CA 1
ATOM 884 C C . LEU A 1 115 ? 6.567 -0.895 14.371 1.00 93.94 115 LEU A C 1
ATOM 886 O O . LEU A 1 115 ? 6.989 -2.036 14.129 1.00 93.94 115 LEU A O 1
ATOM 890 N N . VAL A 1 116 ? 6.584 -0.361 15.592 1.00 91.38 116 VAL A N 1
ATOM 891 C CA . VAL A 1 116 ? 6.972 -1.124 16.785 1.00 91.38 116 VAL A CA 1
ATOM 892 C C . VAL A 1 116 ? 6.040 -2.324 16.930 1.00 91.38 116 VAL A C 1
ATOM 894 O O . VAL A 1 116 ? 6.513 -3.457 17.018 1.00 91.38 116 VAL A O 1
ATOM 897 N N . GLU A 1 117 ? 4.739 -2.067 16.804 1.00 90.62 117 GLU A N 1
ATOM 898 C CA . GLU A 1 117 ? 3.667 -3.047 16.916 1.00 90.62 117 GLU A CA 1
ATOM 899 C C . GLU A 1 117 ? 2.846 -3.100 15.622 1.00 90.62 117 GLU A C 1
ATOM 901 O O . GLU A 1 117 ? 2.623 -2.058 14.996 1.00 90.62 117 GLU A O 1
ATOM 906 N N . PRO A 1 118 ? 2.422 -4.295 15.175 1.00 94.12 118 PRO A N 1
ATOM 907 C CA . PRO A 1 118 ? 1.505 -4.401 14.054 1.00 94.12 118 PRO A CA 1
ATOM 908 C C . PRO A 1 118 ? 0.130 -3.829 14.416 1.00 94.12 118 PRO A C 1
ATOM 910 O O . PRO A 1 118 ? -0.365 -4.032 15.519 1.00 94.12 118 PRO A O 1
ATOM 913 N N . THR A 1 119 ? -0.501 -3.148 13.462 1.00 94.00 119 THR A N 1
ATOM 914 C CA . THR A 1 119 ? -1.808 -2.499 13.634 1.00 94.00 119 THR A CA 1
ATOM 915 C C . THR A 1 119 ? -2.756 -2.875 12.501 1.00 94.00 119 THR A C 1
ATOM 917 O O . THR A 1 119 ? -2.330 -3.202 11.389 1.00 94.00 119 THR A O 1
ATOM 920 N N . ASP A 1 120 ? -4.054 -2.842 12.781 1.00 94.56 120 ASP A N 1
ATOM 921 C CA . ASP A 1 120 ? -5.129 -2.920 11.795 1.00 94.56 120 ASP A CA 1
ATOM 922 C C . ASP A 1 120 ? -5.869 -1.577 11.641 1.00 94.56 120 ASP A C 1
ATOM 924 O O . ASP A 1 120 ? -6.924 -1.539 11.009 1.00 94.56 120 ASP A O 1
ATOM 928 N N . LEU A 1 121 ? -5.314 -0.472 12.159 1.00 94.81 121 LEU A N 1
ATOM 929 C CA . LEU A 1 121 ? -5.895 0.872 12.098 1.00 94.81 121 LEU A CA 1
ATOM 930 C C . LEU A 1 121 ? -5.114 1.821 11.186 1.00 94.81 121 LEU A C 1
ATOM 932 O O . LEU A 1 121 ? -3.925 2.077 11.372 1.00 94.81 121 LEU A O 1
ATOM 936 N N . GLU A 1 122 ? -5.827 2.469 10.266 1.00 95.44 122 GLU A N 1
ATOM 937 C CA . GLU A 1 122 ? -5.266 3.514 9.409 1.00 95.44 122 GLU A CA 1
ATOM 938 C C . GLU A 1 122 ? -4.839 4.769 10.190 1.00 95.44 122 GLU A C 1
ATOM 940 O O . GLU A 1 122 ? -3.889 5.455 9.810 1.00 95.44 122 GLU A O 1
ATOM 945 N N . THR A 1 123 ? -5.492 5.062 11.320 1.00 94.25 123 THR A N 1
ATOM 946 C CA . THR A 1 123 ? -5.193 6.252 12.132 1.00 94.25 123 THR A CA 1
ATOM 947 C C . THR A 1 123 ? -3.793 6.230 12.730 1.00 94.25 123 THR A C 1
ATOM 949 O O . THR A 1 123 ? -3.204 7.288 12.945 1.00 94.25 123 THR A O 1
ATOM 952 N N . ASP A 1 124 ? -3.239 5.039 12.953 1.00 93.81 124 ASP A N 1
ATOM 953 C CA . ASP A 1 124 ? -1.915 4.862 13.555 1.00 93.81 124 ASP A CA 1
ATOM 954 C C . ASP A 1 124 ? -0.786 5.195 12.566 1.00 93.81 124 ASP A C 1
ATOM 956 O O . ASP A 1 124 ? 0.368 5.397 12.958 1.00 93.81 124 ASP A O 1
ATOM 960 N N . VAL A 1 125 ? -1.111 5.285 11.269 1.00 95.69 125 VAL A N 1
ATOM 961 C CA . VAL A 1 125 ? -0.128 5.493 10.201 1.00 95.69 125 VAL A CA 1
ATOM 962 C C . VAL A 1 125 ? -0.213 6.869 9.548 1.00 95.69 125 VAL A C 1
ATOM 964 O O . VAL A 1 125 ? 0.763 7.308 8.940 1.00 95.69 125 VAL A O 1
ATOM 967 N N . TYR A 1 126 ? -1.319 7.601 9.706 1.00 95.19 126 TYR A N 1
ATOM 968 C CA . TYR A 1 126 ? -1.507 8.922 9.091 1.00 95.19 126 TYR A CA 1
ATOM 969 C C . TYR A 1 126 ? -0.400 9.926 9.405 1.00 95.19 126 TYR A C 1
ATOM 971 O O . TYR A 1 126 ? 0.013 10.677 8.519 1.00 95.19 126 TYR A O 1
ATOM 979 N N . GLY A 1 127 ? 0.091 9.928 10.648 1.00 94.88 127 GLY A N 1
ATOM 980 C CA . GLY A 1 127 ? 1.178 10.810 11.077 1.00 94.88 127 GLY A CA 1
ATOM 981 C C . GLY A 1 127 ? 2.529 10.476 10.436 1.00 94.88 127 GLY A C 1
ATOM 982 O O . GLY A 1 127 ? 3.422 11.316 10.418 1.00 94.88 127 GLY A O 1
ATOM 983 N N . ARG A 1 128 ? 2.684 9.268 9.880 1.00 96.81 128 ARG A N 1
ATOM 984 C CA . ARG A 1 128 ? 3.931 8.796 9.255 1.00 96.81 128 ARG A CA 1
ATOM 985 C C . ARG A 1 128 ? 3.962 9.048 7.753 1.00 96.81 128 ARG A C 1
ATOM 987 O O . ARG A 1 128 ? 5.037 9.268 7.203 1.00 96.81 128 ARG A O 1
ATOM 994 N N . ILE A 1 129 ? 2.798 9.058 7.100 1.00 97.31 129 ILE A N 1
ATOM 995 C CA . ILE A 1 129 ? 2.675 9.178 5.639 1.00 97.31 129 ILE A CA 1
ATOM 996 C C . ILE A 1 129 ? 3.405 10.415 5.105 1.00 97.31 129 ILE A C 1
ATOM 998 O O . ILE A 1 129 ? 4.203 10.273 4.184 1.00 97.31 129 ILE A O 1
ATOM 1002 N N . ALA A 1 130 ? 3.209 11.589 5.713 1.00 96.56 130 ALA A N 1
ATOM 1003 C CA . ALA A 1 130 ? 3.860 12.828 5.279 1.00 96.56 130 ALA A CA 1
ATOM 1004 C C . ALA A 1 130 ? 5.396 12.721 5.326 1.00 96.56 130 ALA A C 1
ATOM 1006 O O . ALA A 1 130 ? 6.094 13.013 4.357 1.00 96.56 130 ALA A O 1
ATOM 1007 N N . GLY A 1 131 ? 5.941 12.227 6.444 1.00 97.44 131 GLY A N 1
ATOM 1008 C CA . GLY A 1 131 ? 7.385 12.039 6.604 1.00 97.44 131 GLY A CA 1
ATOM 1009 C C . GLY A 1 131 ? 7.960 11.000 5.638 1.00 97.44 131 GLY A C 1
ATOM 1010 O O . GLY A 1 131 ? 9.048 11.189 5.090 1.00 97.44 131 GLY A O 1
ATOM 1011 N N . MET A 1 132 ? 7.227 9.914 5.388 1.00 98.31 132 MET A N 1
ATOM 1012 C CA . MET A 1 132 ? 7.621 8.889 4.422 1.00 98.31 132 MET A CA 1
ATOM 1013 C C . MET A 1 132 ? 7.577 9.408 2.983 1.00 98.31 132 MET A C 1
ATOM 1015 O O . MET A 1 132 ? 8.514 9.141 2.231 1.00 98.31 132 MET A O 1
ATOM 1019 N N . LEU A 1 133 ? 6.547 10.179 2.617 1.00 98.00 133 LEU A N 1
ATOM 1020 C CA . LEU A 1 133 ? 6.429 10.826 1.311 1.00 98.00 133 LEU A CA 1
ATOM 1021 C C . LEU A 1 133 ? 7.616 11.759 1.066 1.00 98.00 133 LEU A C 1
ATOM 1023 O O . LEU A 1 133 ? 8.308 11.584 0.069 1.00 98.00 133 LEU A O 1
ATOM 1027 N N . LYS A 1 134 ? 7.936 12.655 2.009 1.00 96.69 134 LYS A N 1
ATOM 1028 C CA . LYS A 1 134 ? 9.103 13.554 1.910 1.00 96.69 134 LYS A CA 1
ATOM 1029 C C . LYS A 1 134 ? 10.421 12.806 1.710 1.00 96.69 134 LYS A C 1
ATOM 1031 O O . LYS A 1 134 ? 11.272 13.235 0.941 1.00 96.69 134 LYS A O 1
ATOM 1036 N N . ARG A 1 135 ? 10.611 11.678 2.401 1.00 97.50 135 ARG A N 1
ATOM 1037 C CA . ARG A 1 135 ? 11.835 10.863 2.286 1.00 97.50 135 ARG A CA 1
ATOM 1038 C C . ARG A 1 135 ? 11.901 10.063 0.981 1.00 97.50 135 ARG A C 1
ATOM 1040 O O . ARG A 1 135 ? 13.004 9.780 0.507 1.00 97.50 135 ARG A O 1
ATOM 1047 N N . ALA A 1 136 ? 10.753 9.648 0.445 1.00 97.31 136 ALA A N 1
ATOM 1048 C CA . ALA A 1 136 ? 10.661 8.964 -0.843 1.00 97.31 136 ALA A CA 1
ATOM 1049 C C . ALA A 1 136 ? 10.814 9.953 -2.006 1.00 97.31 136 ALA A C 1
ATOM 1051 O O . ALA A 1 136 ? 11.476 9.646 -2.989 1.00 97.31 136 ALA A O 1
ATOM 1052 N N . TRP A 1 137 ? 10.276 11.161 -1.868 1.00 96.50 137 TRP A N 1
ATOM 1053 C CA . TRP A 1 137 ? 10.334 12.215 -2.869 1.00 96.50 137 TRP A CA 1
ATOM 1054 C C . TRP A 1 137 ? 11.647 13.008 -2.792 1.00 96.50 137 TRP A C 1
ATOM 1056 O O . TRP A 1 137 ? 11.711 14.152 -2.349 1.00 96.50 137 TRP A O 1
ATOM 1066 N N . ARG A 1 138 ? 12.739 12.368 -3.214 1.00 92.81 138 ARG A N 1
ATOM 1067 C CA . ARG A 1 138 ? 14.104 12.906 -3.086 1.00 92.81 138 ARG A CA 1
ATOM 1068 C C . ARG A 1 138 ? 14.416 14.017 -4.080 1.00 92.81 138 ARG A C 1
ATOM 1070 O O . ARG A 1 138 ? 15.216 14.905 -3.788 1.00 92.81 138 ARG A O 1
ATOM 1077 N N . ARG A 1 139 ? 13.835 13.942 -5.277 1.00 91.25 139 ARG A N 1
ATOM 1078 C CA . ARG A 1 139 ? 14.080 14.890 -6.370 1.00 91.25 139 ARG A CA 1
ATOM 1079 C C . ARG A 1 139 ? 12.967 15.930 -6.375 1.00 91.25 139 ARG A C 1
ATOM 1081 O O . ARG A 1 139 ? 11.805 15.563 -6.290 1.00 91.25 139 ARG A O 1
ATOM 1088 N N . ARG A 1 140 ? 13.293 17.212 -6.563 1.00 88.81 140 ARG A N 1
ATOM 1089 C CA . ARG A 1 140 ? 12.298 18.292 -6.743 1.00 88.81 140 ARG A CA 1
ATOM 1090 C C . ARG A 1 140 ? 11.688 18.273 -8.152 1.00 88.81 140 ARG A C 1
ATOM 1092 O O . ARG A 1 140 ? 11.786 19.243 -8.893 1.00 88.81 140 ARG A O 1
ATOM 1099 N N . VAL A 1 141 ? 11.136 17.128 -8.534 1.00 92.25 141 VAL A N 1
ATOM 1100 C CA . VAL A 1 141 ? 10.518 16.845 -9.835 1.00 92.25 141 VAL A CA 1
ATOM 1101 C C . VAL A 1 141 ? 9.103 16.340 -9.581 1.00 92.25 141 VAL A C 1
ATOM 1103 O O . VAL A 1 141 ? 8.862 15.712 -8.553 1.00 92.25 141 VAL A O 1
ATOM 1106 N N . SER A 1 142 ? 8.181 16.618 -10.498 1.00 94.69 142 SER A N 1
ATOM 1107 C CA . SER A 1 142 ? 6.801 16.150 -10.417 1.00 94.69 142 SER A CA 1
ATOM 1108 C C . SER A 1 142 ? 6.700 14.619 -10.374 1.00 94.69 142 SER A C 1
ATOM 1110 O O . SER A 1 142 ? 7.550 13.889 -10.898 1.00 94.69 142 SER A O 1
ATOM 1112 N N . LEU A 1 143 ? 5.646 14.129 -9.724 1.00 96.62 143 LEU A N 1
ATOM 1113 C CA . LEU A 1 143 ? 5.360 12.708 -9.576 1.00 96.62 143 LEU A CA 1
ATOM 1114 C C . LEU A 1 143 ? 4.244 12.279 -10.524 1.00 96.62 143 LEU A C 1
ATOM 1116 O O . LEU A 1 143 ? 3.184 12.892 -10.568 1.00 96.62 143 LEU A O 1
ATOM 1120 N N . ARG A 1 144 ? 4.463 11.175 -11.234 1.00 96.75 144 ARG A N 1
ATOM 1121 C CA . ARG A 1 144 ? 3.476 10.548 -12.122 1.00 96.75 144 ARG A CA 1
ATOM 1122 C C . ARG A 1 144 ? 2.582 9.554 -11.382 1.00 96.75 144 ARG A C 1
ATOM 1124 O O . ARG A 1 144 ? 1.446 9.312 -11.781 1.00 96.75 144 ARG A O 1
ATOM 1131 N N . LEU A 1 145 ? 3.117 8.928 -10.335 1.00 97.56 145 LEU A N 1
ATOM 1132 C CA . LEU A 1 145 ? 2.426 7.899 -9.563 1.00 97.56 145 LEU A CA 1
ATOM 1133 C C . LEU A 1 145 ? 2.889 7.915 -8.110 1.00 97.56 145 LEU A C 1
ATOM 1135 O O . LEU A 1 145 ? 4.078 8.078 -7.819 1.00 97.56 145 LEU A O 1
ATOM 1139 N N . VAL A 1 146 ? 1.948 7.641 -7.210 1.00 98.19 146 VAL A N 1
ATOM 1140 C CA . VAL A 1 146 ? 2.239 7.248 -5.827 1.00 98.19 146 VAL A CA 1
ATOM 1141 C C . VAL A 1 146 ? 1.637 5.889 -5.522 1.00 98.19 146 VAL A C 1
ATOM 1143 O O . VAL A 1 146 ? 0.653 5.453 -6.121 1.00 98.19 146 VAL A O 1
ATOM 1146 N N . SER A 1 147 ? 2.248 5.194 -4.575 1.00 98.50 147 SER A N 1
ATOM 1147 C CA . SER A 1 147 ? 1.755 3.909 -4.108 1.00 98.50 147 SER A CA 1
ATOM 1148 C C . SER A 1 147 ? 2.029 3.711 -2.630 1.00 98.50 147 SER A C 1
ATOM 1150 O O . SER A 1 147 ? 3.046 4.159 -2.092 1.00 98.50 147 SER A O 1
ATOM 1152 N N . LEU A 1 148 ? 1.103 3.000 -1.998 1.00 98.75 148 LEU A N 1
ATOM 1153 C CA . LEU A 1 148 ? 1.188 2.564 -0.620 1.00 98.75 148 LEU A CA 1
ATOM 1154 C C . LEU A 1 148 ? 1.110 1.041 -0.586 1.00 98.75 148 LEU A C 1
ATOM 1156 O O . LEU A 1 148 ? 0.192 0.433 -1.140 1.00 98.75 148 LEU A O 1
ATOM 1160 N N . LYS A 1 149 ? 2.074 0.420 0.086 1.00 98.50 149 LYS A N 1
ATOM 1161 C CA . LYS A 1 149 ? 2.116 -1.022 0.321 1.00 98.50 149 LYS A CA 1
ATOM 1162 C C . LYS A 1 149 ? 2.210 -1.305 1.815 1.00 98.50 149 LYS A C 1
ATOM 1164 O O . LYS A 1 149 ? 3.029 -0.722 2.514 1.00 98.50 149 LYS A O 1
ATOM 1169 N N . LEU A 1 150 ? 1.395 -2.246 2.271 1.00 98.25 150 LEU A N 1
ATOM 1170 C CA . LEU A 1 150 ? 1.380 -2.816 3.609 1.00 98.25 150 LEU A CA 1
ATOM 1171 C C . LEU A 1 150 ? 1.915 -4.247 3.535 1.00 98.25 150 LEU A C 1
ATOM 1173 O O . LEU A 1 150 ? 1.474 -5.052 2.710 1.00 98.25 150 LEU A O 1
ATOM 1177 N N . SER A 1 151 ? 2.891 -4.568 4.372 1.00 97.12 151 SER A N 1
ATOM 1178 C CA . SER A 1 151 ? 3.568 -5.866 4.397 1.00 97.12 151 SER A CA 1
ATOM 1179 C C . SER A 1 151 ? 3.933 -6.267 5.824 1.00 97.12 151 SER A C 1
ATOM 1181 O O . SER A 1 151 ? 3.655 -5.521 6.766 1.00 97.12 151 SER A O 1
ATOM 1183 N N . ASN A 1 152 ? 4.541 -7.448 5.971 1.00 95.38 152 ASN A N 1
ATOM 1184 C CA . ASN A 1 152 ? 4.803 -8.072 7.267 1.00 95.38 152 ASN A CA 1
ATOM 1185 C C . ASN A 1 152 ? 3.488 -8.257 8.043 1.00 95.38 152 ASN A C 1
ATOM 1187 O O . ASN A 1 152 ? 3.180 -7.523 8.985 1.00 95.38 152 ASN A O 1
ATOM 1191 N N . LEU A 1 153 ? 2.667 -9.162 7.507 1.00 94.81 153 LEU A N 1
ATOM 1192 C CA . LEU A 1 153 ? 1.294 -9.397 7.934 1.00 94.81 153 LEU A CA 1
ATOM 1193 C C . LEU A 1 153 ? 1.253 -10.428 9.059 1.00 94.81 153 LEU A C 1
ATOM 1195 O O . LEU A 1 153 ? 1.968 -11.428 9.008 1.00 94.81 153 LEU A O 1
ATOM 1199 N N . TYR A 1 154 ? 0.366 -10.212 10.021 1.00 92.69 154 TYR A N 1
ATOM 1200 C CA . TYR A 1 154 ? 0.150 -11.102 11.156 1.00 92.69 154 TYR A CA 1
ATOM 1201 C C . TYR A 1 154 ? -1.303 -11.579 11.172 1.00 92.69 154 TYR A C 1
ATOM 1203 O O . TYR A 1 154 ? -2.219 -10.815 10.866 1.00 92.69 154 TYR A O 1
ATOM 1211 N N . GLY A 1 155 ? -1.507 -12.853 11.516 1.00 85.06 155 GLY A N 1
ATOM 1212 C CA . GLY A 1 155 ? -2.812 -13.529 11.490 1.00 85.06 155 GLY A CA 1
ATOM 1213 C C . GLY A 1 155 ? -3.729 -13.227 12.678 1.00 85.06 155 GLY A C 1
ATOM 1214 O O . GLY A 1 155 ? -4.633 -14.006 12.952 1.00 85.06 155 GLY A O 1
ATOM 1215 N N . ALA A 1 156 ? -3.472 -12.150 13.417 1.00 78.19 156 ALA A N 1
ATOM 1216 C CA . ALA A 1 156 ? -4.282 -11.749 14.555 1.00 78.19 156 ALA A CA 1
ATOM 1217 C C . ALA A 1 156 ? -4.184 -10.240 14.789 1.00 78.19 156 ALA A C 1
ATOM 1219 O O . ALA A 1 156 ? -3.232 -9.574 14.366 1.00 78.19 156 ALA A O 1
ATOM 1220 N N . VAL A 1 157 ? -5.169 -9.723 15.519 1.00 72.19 157 VAL A N 1
ATOM 1221 C CA . VAL A 1 157 ? -5.123 -8.388 16.115 1.00 72.19 157 VAL A CA 1
ATOM 1222 C C . VAL A 1 157 ? -4.080 -8.433 17.221 1.00 72.19 157 VAL A C 1
ATOM 1224 O O . VAL A 1 157 ? -4.239 -9.167 18.198 1.00 72.19 157 VAL A O 1
ATOM 1227 N N . PHE A 1 158 ? -2.989 -7.701 17.045 1.00 72.00 158 PHE A N 1
ATOM 1228 C CA . PHE A 1 158 ? -1.925 -7.655 18.035 1.00 72.00 158 PHE A CA 1
ATOM 1229 C C . PHE A 1 158 ? -2.288 -6.679 19.150 1.00 72.00 158 PHE A C 1
ATOM 1231 O O . PHE A 1 158 ? -2.708 -5.560 18.869 1.00 72.00 158 PHE A O 1
ATOM 1238 N N . ARG A 1 159 ? -2.121 -7.108 20.406 1.00 68.94 159 ARG A N 1
ATOM 1239 C CA . ARG A 1 159 ? -2.256 -6.265 21.599 1.00 68.94 159 ARG A CA 1
ATOM 1240 C C . ARG A 1 159 ? -1.154 -6.603 22.593 1.00 68.94 159 ARG A C 1
ATOM 1242 O O . ARG A 1 159 ? -1.039 -7.757 23.000 1.00 68.94 159 ARG A O 1
ATOM 1249 N N . SER A 1 160 ? -0.363 -5.606 22.965 1.00 72.44 160 SER A N 1
ATOM 1250 C CA . SER A 1 160 ? 0.629 -5.696 24.041 1.00 72.44 160 SER A CA 1
ATOM 1251 C C . SER A 1 160 ? 0.082 -5.178 25.377 1.00 72.44 160 SER A C 1
ATOM 1253 O O . SER A 1 160 ? 0.478 -5.674 26.428 1.00 72.44 160 SER A O 1
ATOM 1255 N N . GLU A 1 161 ? -0.844 -4.217 25.329 1.00 79.44 161 GLU A N 1
ATOM 1256 C CA . GLU A 1 161 ? -1.386 -3.509 26.493 1.00 79.44 161 GLU A CA 1
ATOM 1257 C C . GLU A 1 161 ? -2.497 -4.283 27.227 1.00 79.44 161 GLU A C 1
ATOM 1259 O O . GLU A 1 161 ? -3.268 -5.047 26.631 1.00 79.44 161 GLU A O 1
ATOM 1264 N N . LEU A 1 162 ? -2.620 -4.045 28.538 1.00 82.56 162 LEU A N 1
ATOM 1265 C CA . LEU A 1 162 ? -3.670 -4.633 29.371 1.00 82.56 162 LEU A CA 1
ATOM 1266 C C . LEU A 1 162 ? -5.022 -3.941 29.140 1.00 82.56 162 LEU A C 1
ATOM 1268 O O . LEU A 1 162 ? -5.109 -2.728 28.994 1.00 82.56 162 LEU A O 1
ATOM 1272 N N . ALA A 1 163 ? -6.119 -4.699 29.203 1.00 79.62 163 ALA A N 1
ATOM 1273 C CA . ALA A 1 163 ? -7.461 -4.199 28.866 1.00 79.62 163 ALA A CA 1
ATOM 1274 C C . ALA A 1 163 ? -7.962 -3.016 29.725 1.00 79.62 163 ALA A C 1
ATOM 1276 O O . ALA A 1 163 ? -8.834 -2.260 29.293 1.00 79.62 163 ALA A O 1
ATOM 1277 N N . LEU A 1 164 ? -7.447 -2.865 30.950 1.00 86.19 164 LEU A N 1
ATOM 1278 C CA . LEU A 1 164 ? -7.814 -1.767 31.852 1.00 86.19 164 LEU A CA 1
ATOM 1279 C C . LEU A 1 164 ? -6.989 -0.496 31.615 1.00 86.19 164 LEU A C 1
ATOM 1281 O O . LEU A 1 164 ? -7.318 0.552 32.170 1.00 86.19 164 LEU A O 1
ATOM 1285 N N . GLU A 1 165 ? -5.942 -0.563 30.793 1.00 89.00 165 GLU A N 1
ATOM 1286 C CA . GLU A 1 165 ? -5.160 0.612 30.435 1.00 89.00 165 GLU A CA 1
ATOM 1287 C C . GLU A 1 165 ? -5.971 1.548 29.537 1.00 89.00 165 GLU A C 1
ATOM 1289 O O . GLU A 1 165 ? -6.718 1.143 28.642 1.00 89.00 165 GLU A O 1
ATOM 1294 N N . ARG A 1 166 ? -5.825 2.852 29.781 1.00 87.50 166 ARG A N 1
ATOM 1295 C CA . ARG A 1 166 ? -6.589 3.876 29.062 1.00 87.50 166 ARG A CA 1
ATOM 1296 C C . ARG A 1 166 ? -6.267 3.886 27.563 1.00 87.50 166 ARG A C 1
ATOM 1298 O O . ARG A 1 166 ? -7.150 4.172 26.757 1.00 87.50 166 ARG A O 1
ATOM 1305 N N . SER A 1 167 ? -5.023 3.606 27.194 1.00 85.94 167 SER A N 1
ATOM 1306 C CA . SER A 1 167 ? -4.563 3.491 25.807 1.00 85.94 167 SER A CA 1
ATOM 1307 C C . SER A 1 167 ? -5.244 2.322 25.090 1.00 85.94 167 SER A C 1
ATOM 1309 O O . SER A 1 167 ? -5.830 2.538 24.026 1.00 85.94 167 SER A O 1
ATOM 1311 N N . ALA A 1 168 ? -5.328 1.155 25.731 1.00 86.25 168 ALA A N 1
ATOM 1312 C CA . ALA A 1 168 ? -6.039 -0.008 25.209 1.00 86.25 168 ALA A CA 1
ATOM 1313 C C . ALA A 1 168 ? -7.528 0.297 24.982 1.00 86.25 168 ALA A C 1
ATOM 1315 O O . ALA A 1 168 ? -8.076 0.034 23.912 1.00 86.25 168 ALA A O 1
ATOM 1316 N N . GLN A 1 169 ? -8.187 0.953 25.941 1.00 88.88 169 GLN A N 1
ATOM 1317 C CA . GLN A 1 169 ? -9.593 1.357 25.802 1.00 88.88 169 GLN A CA 1
ATOM 1318 C C . GLN A 1 169 ? -9.820 2.342 24.643 1.00 88.88 169 GLN A C 1
ATOM 1320 O O . GLN A 1 169 ? -10.822 2.245 23.925 1.00 88.88 169 GLN A O 1
ATOM 1325 N N . GLN A 1 170 ? -8.903 3.294 24.448 1.00 89.50 170 GLN A N 1
ATOM 1326 C CA . GLN A 1 170 ? -8.960 4.245 23.335 1.00 89.50 170 GLN A CA 1
ATOM 1327 C C . GLN A 1 170 ? -8.749 3.552 21.990 1.00 89.50 170 GLN A C 1
ATOM 1329 O O . GLN A 1 170 ? -9.483 3.833 21.040 1.00 89.50 170 GLN A O 1
ATOM 1334 N N . HIS A 1 171 ? -7.779 2.644 21.907 1.00 88.38 171 HIS A N 1
ATOM 1335 C CA . HIS A 1 171 ? -7.542 1.834 20.720 1.00 88.38 171 HIS A CA 1
ATOM 1336 C C . HIS A 1 171 ? -8.795 1.019 20.365 1.00 88.38 171 HIS A C 1
ATOM 1338 O O . HIS A 1 171 ? -9.266 1.058 19.230 1.00 88.38 171 HIS A O 1
ATOM 1344 N N . ASP A 1 172 ? -9.441 0.405 21.355 1.00 89.56 172 ASP A N 1
ATOM 1345 C CA . ASP A 1 172 ? -10.664 -0.380 21.166 1.00 89.56 172 ASP A CA 1
ATOM 1346 C C . ASP A 1 172 ? -11.849 0.460 20.707 1.00 89.56 172 ASP A C 1
ATOM 1348 O O . ASP A 1 172 ? -12.689 -0.002 19.931 1.00 89.56 172 ASP A O 1
ATOM 1352 N N . ALA A 1 173 ? -11.952 1.700 21.185 1.00 92.38 173 ALA A N 1
ATOM 1353 C CA . ALA A 1 173 ? -12.943 2.647 20.691 1.00 92.38 173 ALA A CA 1
ATOM 1354 C C . ALA A 1 173 ? -12.684 3.012 19.220 1.00 92.38 173 ALA A C 1
ATOM 1356 O O . ALA A 1 173 ? -13.615 2.979 18.413 1.00 92.38 173 ALA A O 1
ATOM 1357 N N . ARG A 1 174 ? -11.427 3.289 18.845 1.00 93.38 174 ARG A N 1
ATOM 1358 C CA . ARG A 1 174 ? -11.034 3.584 17.453 1.00 93.38 174 ARG A CA 1
ATOM 1359 C C . ARG A 1 174 ? -11.280 2.399 16.528 1.00 93.38 174 ARG A C 1
ATOM 1361 O O . ARG A 1 174 ? -11.800 2.583 15.435 1.00 93.38 174 ARG A O 1
ATOM 1368 N N . ARG A 1 175 ? -10.990 1.184 16.986 1.00 92.56 175 ARG A N 1
ATOM 1369 C CA . ARG A 1 175 ? -11.227 -0.050 16.234 1.00 92.56 175 ARG A CA 1
ATOM 1370 C C . ARG A 1 175 ? -12.706 -0.330 16.013 1.00 92.56 175 ARG A C 1
ATOM 1372 O O . ARG A 1 175 ? -13.105 -0.653 14.896 1.00 92.56 175 ARG A O 1
ATOM 1379 N N . ARG A 1 176 ? -13.540 -0.132 17.038 1.00 94.44 176 ARG A N 1
ATOM 1380 C CA . ARG A 1 176 ? -15.005 -0.193 16.894 1.00 94.44 176 ARG A CA 1
ATOM 1381 C C . ARG A 1 176 ? -15.514 0.843 15.894 1.00 94.44 176 ARG A C 1
ATOM 1383 O O . ARG A 1 176 ? -16.328 0.499 15.042 1.00 94.44 176 ARG A O 1
ATOM 1390 N N . LEU A 1 177 ? -15.012 2.077 15.962 1.00 95.75 177 LEU A N 1
ATOM 1391 C CA . LEU A 1 177 ? -15.353 3.129 15.004 1.00 95.75 177 LEU A CA 1
ATOM 1392 C C . LEU A 1 177 ? -14.947 2.745 13.575 1.00 95.75 177 LEU A C 1
ATOM 1394 O O . LEU A 1 177 ? -15.775 2.841 12.675 1.00 95.75 177 LEU A O 1
ATOM 1398 N N . ALA A 1 178 ? -13.719 2.265 13.371 1.00 95.06 178 ALA A N 1
ATOM 1399 C CA . ALA A 1 178 ? -13.239 1.821 12.065 1.00 95.06 178 ALA A CA 1
ATOM 1400 C C . ALA A 1 178 ? -14.139 0.718 11.483 1.00 95.06 178 ALA A C 1
ATOM 1402 O O . ALA A 1 178 ? -14.575 0.829 10.342 1.00 95.06 178 ALA A O 1
ATOM 1403 N N . GLY A 1 179 ? -14.532 -0.271 12.293 1.00 95.44 179 GLY A N 1
ATOM 1404 C CA . GLY A 1 179 ? -15.471 -1.313 11.869 1.00 95.44 179 GLY A CA 1
ATOM 1405 C C . GLY A 1 179 ? -16.877 -0.796 11.527 1.00 95.44 179 GLY A C 1
ATOM 1406 O O . GLY A 1 179 ? -17.528 -1.320 10.626 1.00 95.44 179 GLY A O 1
ATOM 1407 N N . VAL A 1 180 ? -17.374 0.244 12.206 1.00 97.00 180 VAL A N 1
ATOM 1408 C CA . VAL A 1 180 ? -18.637 0.910 11.828 1.00 97.00 180 VAL A CA 1
ATOM 1409 C C . VAL A 1 180 ? -18.487 1.629 10.487 1.00 97.00 180 VAL A C 1
ATOM 1411 O O . VAL A 1 180 ? -19.342 1.468 9.620 1.00 97.00 180 VAL A O 1
ATOM 1414 N N . VAL A 1 181 ? -17.398 2.379 10.301 1.00 95.62 181 VAL A N 1
ATOM 1415 C CA . VAL A 1 181 ? -17.110 3.101 9.052 1.00 95.62 181 VAL A CA 1
ATOM 1416 C C . VAL A 1 181 ? -16.988 2.135 7.875 1.00 95.62 181 VAL A C 1
ATOM 1418 O O . VAL A 1 181 ? -17.569 2.392 6.822 1.00 95.62 181 VAL A O 1
ATOM 1421 N N . ASP A 1 182 ? -16.282 1.019 8.053 1.00 95.44 182 ASP A N 1
ATOM 1422 C CA . ASP A 1 182 ? -16.117 -0.002 7.016 1.00 95.44 182 ASP A CA 1
ATOM 1423 C C . ASP A 1 182 ? -17.465 -0.599 6.601 1.00 95.44 182 ASP A C 1
ATOM 1425 O O . ASP A 1 182 ? -17.750 -0.682 5.407 1.00 95.44 182 ASP A O 1
ATOM 1429 N N . ARG A 1 183 ? -18.328 -0.943 7.570 1.00 96.12 183 ARG A N 1
ATOM 1430 C CA . ARG A 1 183 ? -19.680 -1.457 7.290 1.00 96.12 183 ARG A CA 1
ATOM 1431 C C . ARG A 1 183 ? -20.522 -0.459 6.504 1.00 96.12 183 ARG A C 1
ATOM 1433 O O . ARG A 1 183 ? -21.101 -0.829 5.490 1.00 96.12 183 ARG A O 1
ATOM 1440 N N . LEU A 1 184 ? -20.542 0.806 6.926 1.00 96.50 184 LEU A N 1
ATOM 1441 C CA . LEU A 1 184 ? -21.285 1.849 6.215 1.00 96.50 184 LEU A CA 1
ATOM 1442 C C . LEU A 1 184 ? -20.785 2.009 4.776 1.00 96.50 184 LEU A C 1
ATOM 1444 O O . LEU A 1 184 ? -21.590 2.094 3.853 1.00 96.50 184 LEU A O 1
ATOM 1448 N N . ARG A 1 185 ? -19.464 1.994 4.565 1.00 94.38 185 ARG A N 1
ATOM 1449 C CA . ARG A 1 185 ? -18.873 2.086 3.223 1.00 94.38 185 ARG A CA 1
ATOM 1450 C C . ARG A 1 185 ? -19.149 0.854 2.361 1.00 94.38 185 ARG A C 1
ATOM 1452 O O . ARG A 1 185 ? -19.229 0.986 1.143 1.00 94.38 185 ARG A O 1
ATOM 1459 N N . GLN A 1 186 ? -19.278 -0.324 2.965 1.00 93.75 186 GLN A N 1
ATOM 1460 C CA . GLN A 1 186 ? -19.634 -1.552 2.258 1.00 93.75 186 GLN A CA 1
ATOM 1461 C C . GLN A 1 186 ? -21.103 -1.549 1.809 1.00 93.75 186 GLN A C 1
ATOM 1463 O O . GLN A 1 186 ? -21.391 -2.009 0.709 1.00 93.75 186 GLN A O 1
ATOM 1468 N N . GLU A 1 187 ? -22.011 -1.028 2.636 1.00 96.31 187 GLU A N 1
ATOM 1469 C CA . GLU A 1 187 ? -23.457 -1.024 2.376 1.00 96.31 187 GLU A CA 1
ATOM 1470 C C . GLU A 1 187 ? -23.897 0.133 1.465 1.00 96.31 187 GLU A C 1
ATOM 1472 O O . GLU A 1 187 ? -24.648 -0.077 0.516 1.00 96.31 187 GLU A O 1
ATOM 1477 N N . TYR A 1 188 ? -23.392 1.345 1.711 1.00 95.56 188 TYR A N 1
ATOM 1478 C CA . TYR A 1 188 ? -23.832 2.576 1.037 1.00 95.56 188 TYR A CA 1
ATOM 1479 C C . TYR A 1 188 ? -22.794 3.149 0.062 1.00 95.56 188 TYR A C 1
ATOM 1481 O O . TYR A 1 188 ? -23.021 4.183 -0.564 1.00 95.56 188 TYR A O 1
ATOM 1489 N N . GLY A 1 189 ? -21.646 2.486 -0.079 1.00 91.81 189 GLY A N 1
ATOM 1490 C CA . GLY A 1 189 ? -20.550 2.924 -0.935 1.00 91.81 189 GLY A CA 1
ATOM 1491 C C . GLY A 1 189 ? -19.567 3.887 -0.253 1.00 91.81 189 GLY A C 1
ATOM 1492 O O . GLY A 1 189 ? -19.793 4.377 0.855 1.00 91.81 189 GLY A O 1
ATOM 1493 N N . PRO A 1 190 ? -18.429 4.179 -0.907 1.00 87.69 190 PRO A N 1
ATOM 1494 C CA . PRO A 1 190 ? -17.315 4.902 -0.292 1.00 87.69 190 PRO A CA 1
ATOM 1495 C C . PRO A 1 190 ? -17.615 6.374 0.027 1.00 87.69 190 PRO A C 1
ATOM 1497 O O . PRO A 1 190 ? -16.934 6.946 0.876 1.00 87.69 190 PRO A O 1
ATOM 1500 N N . GLU A 1 191 ? -18.609 6.984 -0.624 1.00 88.00 191 GLU A N 1
ATOM 1501 C CA . GLU A 1 191 ? -18.926 8.412 -0.474 1.00 88.00 191 GLU A CA 1
ATOM 1502 C C . GLU A 1 191 ? -19.838 8.734 0.719 1.00 88.00 191 GLU A C 1
ATOM 1504 O O . GLU A 1 191 ? -19.989 9.905 1.061 1.00 88.00 191 GLU A O 1
ATOM 1509 N N . VAL A 1 192 ? -20.407 7.721 1.388 1.00 94.06 192 VAL A N 1
ATOM 1510 C CA . VAL A 1 192 ? -21.310 7.914 2.541 1.00 94.06 192 VAL A CA 1
ATOM 1511 C C . VAL A 1 192 ? -20.638 8.653 3.702 1.00 94.06 192 VAL A C 1
ATOM 1513 O O . VAL A 1 192 ? -21.279 9.410 4.426 1.00 94.06 192 VAL A O 1
ATOM 1516 N N . LEU A 1 193 ? -19.332 8.435 3.879 1.00 92.12 193 LEU A N 1
ATOM 1517 C CA . LEU A 1 193 ? -18.522 9.045 4.925 1.00 92.12 193 LEU A CA 1
ATOM 1518 C C . LEU A 1 193 ? -17.163 9.448 4.366 1.00 92.12 193 LEU A C 1
ATOM 1520 O O . LEU A 1 193 ? -16.325 8.600 4.029 1.00 92.12 193 LEU A O 1
ATOM 1524 N N . LEU A 1 194 ? -16.941 10.758 4.347 1.00 90.94 194 LEU A N 1
ATOM 1525 C CA . LEU A 1 194 ? -15.692 11.380 3.936 1.00 90.94 194 LEU A CA 1
ATOM 1526 C C . LEU A 1 194 ? -14.856 11.751 5.158 1.00 90.94 194 LEU A C 1
ATOM 1528 O O . LEU A 1 194 ? -15.379 12.192 6.184 1.00 90.94 194 LEU A O 1
ATOM 1532 N N . ARG A 1 195 ? -13.542 11.581 5.044 1.00 91.19 195 ARG A N 1
ATOM 1533 C CA . ARG A 1 195 ? -12.564 12.101 6.002 1.00 91.19 195 ARG A CA 1
ATOM 1534 C C . ARG A 1 195 ? -12.043 13.451 5.526 1.00 91.19 195 ARG A C 1
ATOM 1536 O O . ARG A 1 195 ? -12.169 13.807 4.360 1.00 91.19 195 ARG A O 1
ATOM 1543 N N . GLY A 1 196 ? -11.414 14.203 6.429 1.00 91.81 196 GLY A N 1
ATOM 1544 C CA . GLY A 1 196 ? -10.891 15.535 6.108 1.00 91.81 196 GLY A CA 1
ATOM 1545 C C . GLY A 1 196 ? -9.939 15.548 4.905 1.00 91.81 196 GLY A C 1
ATOM 1546 O O . GLY A 1 196 ? -10.016 16.453 4.082 1.00 91.81 196 GLY A O 1
ATOM 1547 N N . HIS A 1 197 ? -9.100 14.518 4.741 1.00 92.94 197 HIS A N 1
ATOM 1548 C CA . HIS A 1 197 ? -8.226 14.400 3.566 1.00 92.94 197 HIS A CA 1
ATOM 1549 C C . HIS A 1 197 ? -8.975 14.098 2.265 1.00 92.94 197 HIS A C 1
ATOM 1551 O O . HIS A 1 197 ? -8.481 14.454 1.203 1.00 92.94 197 HIS A O 1
ATOM 1557 N N . ASP A 1 198 ? -10.170 13.506 2.313 1.00 92.31 198 ASP A N 1
ATOM 1558 C CA . ASP A 1 198 ? -10.969 13.262 1.107 1.00 92.31 198 ASP A CA 1
ATOM 1559 C C . ASP A 1 198 ? -11.511 14.572 0.512 1.00 92.31 198 ASP A C 1
ATOM 1561 O O . ASP A 1 198 ? -11.750 14.647 -0.691 1.00 92.31 198 ASP A O 1
ATOM 1565 N N . MET A 1 199 ? -11.658 15.622 1.329 1.00 90.69 199 MET A N 1
ATOM 1566 C CA . MET A 1 199 ? -12.120 16.936 0.871 1.00 90.69 199 MET A CA 1
ATOM 1567 C C . MET A 1 199 ? -11.122 17.594 -0.083 1.00 90.69 199 MET A C 1
ATOM 1569 O O . MET A 1 199 ? -11.536 18.143 -1.097 1.00 90.69 199 MET A O 1
ATOM 1573 N N . VAL A 1 200 ? -9.819 17.452 0.186 1.00 89.62 200 VAL A N 1
ATOM 1574 C CA . VAL A 1 200 ? -8.743 17.938 -0.700 1.00 89.62 200 VAL A CA 1
ATOM 1575 C C . VAL A 1 200 ? -8.827 17.269 -2.074 1.00 89.62 200 VAL A C 1
ATOM 1577 O O . VAL A 1 200 ? -8.580 17.892 -3.097 1.00 89.62 200 VAL A O 1
ATOM 1580 N N . LEU A 1 201 ? -9.223 15.995 -2.108 1.00 88.56 201 LEU A N 1
ATOM 1581 C CA . LEU A 1 201 ? -9.283 15.205 -3.337 1.00 88.56 201 LEU A CA 1
ATOM 1582 C C . LEU A 1 201 ? -10.548 15.474 -4.165 1.00 88.56 201 LEU A C 1
ATOM 1584 O O . LEU A 1 201 ? -10.578 15.132 -5.345 1.00 88.56 201 LEU A O 1
ATOM 1588 N N . ARG A 1 202 ? -11.594 16.072 -3.576 1.00 83.94 202 ARG A N 1
ATOM 1589 C CA . ARG A 1 202 ? -12.829 16.440 -4.296 1.00 83.94 202 ARG A CA 1
ATOM 1590 C C . ARG A 1 202 ? -12.657 17.649 -5.204 1.00 83.94 202 ARG A C 1
ATOM 1592 O O . ARG A 1 202 ? -13.404 17.775 -6.168 1.00 83.94 202 ARG A O 1
ATOM 1599 N N . GLU A 1 203 ? -11.691 18.511 -4.911 1.00 76.94 203 GLU A N 1
ATOM 1600 C CA . GLU A 1 203 ? -11.370 19.673 -5.748 1.00 76.94 203 GLU A CA 1
ATOM 1601 C C . GLU A 1 203 ? -10.710 19.268 -7.082 1.00 76.94 203 GLU A C 1
ATOM 1603 O O . GLU A 1 203 ? -10.589 20.092 -7.987 1.00 76.94 203 GLU A O 1
ATOM 1608 N N . GLY A 1 204 ? -10.370 17.981 -7.235 1.00 76.50 204 GLY A N 1
ATOM 1609 C CA . GLY A 1 204 ? -9.734 17.408 -8.417 1.00 76.50 204 GLY A CA 1
ATOM 1610 C C . GLY A 1 204 ? -8.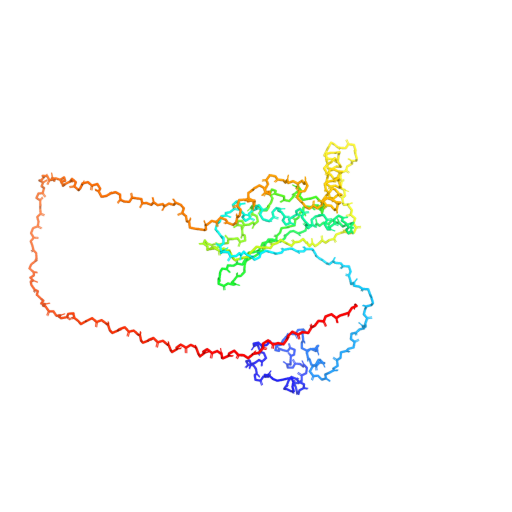209 17.433 -8.332 1.00 76.50 204 GLY A C 1
ATOM 1611 O O . GLY A 1 204 ? -7.629 17.857 -7.334 1.00 76.50 204 GLY A O 1
ATOM 1612 N N . GLU A 1 205 ? -7.551 16.943 -9.384 1.00 78.88 205 GLU A N 1
ATOM 1613 C CA . GLU A 1 205 ? -6.098 17.067 -9.520 1.00 78.88 205 GLU A CA 1
ATOM 1614 C C . GLU A 1 205 ? -5.718 18.554 -9.639 1.00 78.88 205 GLU A C 1
ATOM 1616 O O . GLU A 1 205 ? -6.151 19.209 -10.597 1.00 78.88 205 GLU A O 1
ATOM 1621 N N . PRO A 1 206 ? -4.928 19.112 -8.699 1.00 79.19 206 PRO A N 1
ATOM 1622 C CA . PRO A 1 206 ? -4.529 20.506 -8.776 1.00 79.19 206 PRO A CA 1
ATOM 1623 C C . PRO A 1 206 ? -3.664 20.739 -10.015 1.00 79.19 206 PRO A C 1
ATOM 1625 O O . PRO A 1 206 ? -2.945 19.853 -10.484 1.00 79.19 206 PRO A O 1
ATOM 1628 N N . ASP A 1 207 ? -3.740 21.955 -10.557 1.00 73.38 207 ASP A N 1
ATOM 1629 C CA . ASP A 1 207 ? -2.850 22.367 -11.636 1.00 73.38 207 ASP A CA 1
ATOM 1630 C C . ASP A 1 207 ? -1.410 22.455 -11.092 1.00 73.38 207 ASP A C 1
ATOM 1632 O O . ASP A 1 207 ? -1.166 23.257 -10.184 1.00 73.38 207 ASP A O 1
ATOM 1636 N N . PRO A 1 208 ? -0.451 21.661 -11.611 1.00 67.44 208 PRO A N 1
ATOM 1637 C CA . PRO A 1 208 ? 0.924 21.653 -11.111 1.00 67.44 208 PRO A CA 1
ATOM 1638 C C . PRO A 1 208 ? 1.671 22.964 -11.385 1.00 67.44 208 PRO A C 1
ATOM 1640 O O . PRO A 1 208 ? 2.778 23.157 -10.869 1.00 67.44 208 PRO A O 1
ATOM 1643 N N . THR A 1 209 ? 1.102 23.865 -12.194 1.00 60.34 209 THR A N 1
ATOM 1644 C CA . THR A 1 209 ? 1.681 25.180 -12.456 1.00 60.34 209 THR A CA 1
ATOM 1645 C C . THR A 1 209 ? 1.681 26.022 -11.172 1.00 60.34 209 THR A C 1
ATOM 1647 O O . THR A 1 209 ? 0.616 26.331 -10.631 1.00 60.34 209 THR A O 1
ATOM 1650 N N . PRO A 1 210 ? 2.850 26.451 -10.660 1.00 54.50 210 PRO A N 1
ATOM 1651 C CA . PRO A 1 210 ? 2.888 27.303 -9.481 1.00 54.50 210 PRO A CA 1
ATOM 1652 C C . PRO A 1 210 ? 2.161 28.623 -9.771 1.00 54.50 210 PRO A C 1
ATOM 1654 O O . PRO A 1 210 ? 2.496 29.327 -10.720 1.00 54.50 210 PRO A O 1
ATOM 1657 N N . LYS A 1 211 ? 1.203 29.010 -8.917 1.00 46.25 211 LYS A N 1
ATOM 1658 C CA . LYS A 1 211 ? 0.423 30.263 -9.040 1.00 46.25 211 LYS A CA 1
ATOM 1659 C C . LYS A 1 211 ? 1.246 31.550 -8.836 1.00 46.25 211 LYS A C 1
ATOM 1661 O O . LYS A 1 211 ? 0.678 32.632 -8.696 1.00 46.25 211 LYS A O 1
ATOM 1666 N N . PHE A 1 212 ? 2.576 31.473 -8.842 1.00 46.66 212 PHE A N 1
ATOM 1667 C CA . PHE A 1 212 ? 3.444 32.646 -8.825 1.00 46.66 212 PHE A CA 1
ATOM 1668 C C . PHE A 1 212 ? 3.481 33.285 -10.216 1.00 46.66 212 PHE A C 1
ATOM 1670 O O . PHE A 1 212 ? 4.427 33.116 -10.982 1.00 46.66 212 PHE A O 1
ATOM 1677 N N . ARG A 1 213 ? 2.451 34.069 -10.543 1.00 38.78 213 ARG A N 1
ATOM 1678 C CA . ARG A 1 213 ? 2.568 35.078 -11.594 1.00 38.78 213 ARG A CA 1
ATOM 1679 C C . ARG A 1 213 ? 3.394 36.227 -11.014 1.00 38.78 213 ARG A C 1
ATOM 1681 O O . ARG A 1 213 ? 2.853 37.095 -10.337 1.00 38.78 213 ARG A O 1
ATOM 1688 N N . VAL A 1 214 ? 4.707 36.221 -11.249 1.00 47.00 214 VAL A N 1
ATOM 1689 C CA . VAL A 1 214 ? 5.523 37.430 -11.073 1.00 47.00 214 VAL A CA 1
ATOM 1690 C C . VAL A 1 214 ? 5.056 38.410 -12.144 1.00 47.00 214 VAL A C 1
ATOM 1692 O O . VAL A 1 214 ? 5.468 38.334 -13.298 1.00 47.00 214 VAL A O 1
ATOM 1695 N N . VAL A 1 215 ? 4.121 39.285 -11.781 1.00 44.22 215 VAL A N 1
ATOM 1696 C CA . VAL A 1 215 ? 3.779 40.443 -12.600 1.00 44.22 215 VAL A CA 1
ATOM 1697 C C . VAL A 1 215 ? 4.946 41.412 -12.452 1.00 44.22 215 VAL A C 1
ATOM 1699 O O . VAL A 1 215 ? 5.046 42.138 -11.466 1.00 44.22 215 VAL A O 1
ATOM 1702 N N . LEU A 1 216 ? 5.887 41.364 -13.395 1.00 45.47 216 LEU A N 1
ATOM 1703 C CA . LEU A 1 216 ? 6.850 42.444 -13.570 1.00 45.47 216 LEU A CA 1
ATOM 1704 C C . LEU A 1 216 ? 6.088 43.618 -14.188 1.00 45.47 216 LEU A C 1
ATOM 1706 O O . LEU A 1 216 ? 6.066 43.777 -15.405 1.00 45.47 216 LEU A O 1
ATOM 1710 N N . GLU A 1 217 ? 5.421 44.411 -13.353 1.00 41.94 217 GLU A N 1
ATOM 1711 C CA . GLU A 1 217 ? 5.001 45.749 -13.763 1.00 41.94 217 GLU A CA 1
ATOM 1712 C C . GLU A 1 217 ? 6.278 46.539 -14.104 1.00 41.94 217 GLU A C 1
ATOM 1714 O O . GLU A 1 217 ? 7.186 46.606 -13.264 1.00 41.94 217 GLU A O 1
ATOM 1719 N N . PRO A 1 218 ? 6.413 47.116 -15.312 1.00 45.53 218 PRO A N 1
ATOM 1720 C CA . PRO A 1 218 ? 7.548 47.967 -15.638 1.00 45.53 218 PRO A CA 1
ATOM 1721 C C . PRO A 1 218 ? 7.434 49.275 -14.843 1.00 45.53 218 PRO A C 1
ATOM 1723 O O . PRO A 1 218 ? 6.880 50.270 -15.302 1.00 45.53 218 PRO A O 1
ATOM 1726 N N . GLY A 1 219 ? 7.946 49.268 -13.613 1.00 45.44 219 GLY A N 1
ATOM 1727 C CA . GLY A 1 219 ? 8.129 50.475 -12.814 1.00 45.44 219 GLY A CA 1
ATOM 1728 C C . GLY A 1 219 ? 9.209 51.377 -13.428 1.00 45.44 219 GLY A C 1
ATOM 1729 O O . GLY A 1 219 ? 10.163 50.873 -14.030 1.00 45.44 219 GLY A O 1
ATOM 1730 N N . PRO A 1 220 ? 9.093 52.710 -13.300 1.00 43.06 220 PRO A N 1
ATOM 1731 C CA . PRO A 1 220 ? 10.003 53.640 -13.951 1.00 43.06 220 PRO A CA 1
ATOM 1732 C C . PRO A 1 220 ? 11.427 53.472 -13.412 1.00 43.06 220 PRO A C 1
ATOM 1734 O O . PRO A 1 220 ? 11.672 53.516 -12.206 1.00 43.06 220 PRO A O 1
ATOM 1737 N N . ILE A 1 221 ? 12.381 53.313 -14.329 1.00 46.94 221 ILE A N 1
ATOM 1738 C CA . ILE A 1 221 ? 13.812 53.325 -14.024 1.00 46.94 221 ILE A CA 1
ATOM 1739 C C . ILE A 1 221 ? 14.173 54.745 -13.574 1.00 46.94 221 ILE A C 1
ATOM 1741 O O . ILE A 1 221 ? 14.376 55.644 -14.390 1.00 46.94 221 ILE A O 1
ATOM 1745 N N . VAL A 1 222 ? 14.247 54.968 -12.262 1.00 41.16 222 VAL A N 1
ATOM 1746 C CA . VAL A 1 222 ? 14.772 56.216 -11.703 1.00 41.16 222 VAL A CA 1
ATOM 1747 C C . VAL A 1 222 ? 16.296 56.159 -11.783 1.00 41.16 222 VAL A C 1
ATOM 1749 O O . VAL A 1 222 ? 16.957 55.502 -10.979 1.00 41.16 222 VAL A O 1
ATOM 1752 N N . ALA A 1 223 ? 16.865 56.853 -12.769 1.00 39.00 223 ALA A N 1
ATOM 1753 C CA . ALA A 1 223 ? 18.304 57.050 -12.889 1.00 39.00 223 ALA A CA 1
ATOM 1754 C C . ALA A 1 223 ? 18.817 57.879 -11.700 1.00 39.00 223 ALA A C 1
ATOM 1756 O O . ALA A 1 223 ? 18.756 59.110 -11.690 1.00 39.00 223 ALA A O 1
ATOM 1757 N N . ARG A 1 224 ? 19.330 57.203 -10.670 1.00 36.75 224 ARG A N 1
ATOM 1758 C CA . ARG A 1 224 ? 20.009 57.857 -9.550 1.00 36.75 224 ARG A CA 1
ATOM 1759 C C . ARG A 1 224 ? 21.398 58.289 -10.021 1.00 36.75 224 ARG A C 1
ATOM 1761 O O . ARG A 1 224 ? 22.318 57.484 -10.123 1.00 36.75 224 ARG A O 1
ATOM 1768 N N . ARG A 1 225 ? 21.533 59.574 -10.351 1.00 36.09 225 ARG A N 1
ATOM 1769 C CA . ARG A 1 225 ? 22.806 60.216 -10.691 1.00 36.09 225 ARG A CA 1
ATOM 1770 C C . ARG A 1 225 ? 23.693 60.223 -9.438 1.00 36.09 225 ARG A C 1
ATOM 1772 O O . ARG A 1 225 ? 23.468 61.021 -8.534 1.00 36.09 225 ARG A O 1
ATOM 1779 N N . LEU A 1 226 ? 24.670 59.320 -9.370 1.00 40.31 226 LEU A N 1
ATOM 1780 C CA . LEU A 1 226 ? 25.723 59.369 -8.356 1.00 40.31 226 LEU A CA 1
ATOM 1781 C C . LEU A 1 226 ? 26.788 60.372 -8.805 1.00 40.31 226 LEU A C 1
ATOM 1783 O O . LEU A 1 226 ? 27.442 60.208 -9.833 1.00 40.31 226 LEU A O 1
ATOM 1787 N N . SER A 1 227 ? 26.911 61.448 -8.038 1.00 37.25 227 SER A N 1
ATOM 1788 C CA . SER A 1 227 ? 27.966 62.445 -8.141 1.00 37.25 227 SER A CA 1
ATOM 1789 C C . SER A 1 227 ? 29.267 61.937 -7.515 1.00 37.25 227 SER A C 1
ATOM 1791 O O . SER A 1 227 ? 29.265 61.573 -6.345 1.00 37.25 227 SER A O 1
ATOM 1793 N N . GLY A 1 228 ? 30.367 62.046 -8.267 1.00 33.66 228 GLY A N 1
ATOM 1794 C CA . GLY A 1 228 ? 31.703 62.367 -7.749 1.00 33.66 228 GLY A CA 1
ATOM 1795 C C . GLY A 1 228 ? 32.534 61.223 -7.157 1.00 33.66 228 GLY A C 1
ATOM 1796 O O . GLY A 1 228 ? 32.203 60.674 -6.115 1.00 33.66 228 GLY A O 1
ATOM 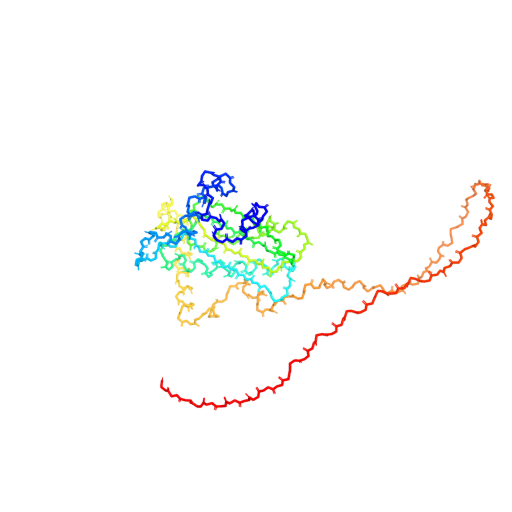1797 N N . GLY A 1 229 ? 33.689 60.952 -7.771 1.00 32.44 229 GLY A N 1
ATOM 1798 C CA . GLY A 1 229 ? 34.733 60.112 -7.178 1.00 32.44 229 GLY A CA 1
ATOM 1799 C C . GLY A 1 229 ? 35.777 59.650 -8.188 1.00 32.44 229 GLY A C 1
ATOM 1800 O O . GLY A 1 229 ? 35.674 58.562 -8.733 1.00 32.44 229 GLY A O 1
ATOM 1801 N N . SER A 1 230 ? 36.754 60.516 -8.455 1.00 36.06 230 SER A N 1
ATOM 1802 C CA . SER A 1 230 ? 37.951 60.277 -9.273 1.00 36.06 230 SER A CA 1
ATOM 1803 C C . SER A 1 230 ? 38.755 59.049 -8.816 1.00 36.06 230 SER A C 1
ATOM 1805 O O . SER A 1 230 ? 38.896 58.866 -7.612 1.00 36.06 230 SER A O 1
ATOM 1807 N N . ILE A 1 231 ? 39.312 58.273 -9.761 1.00 35.34 231 ILE A N 1
ATOM 1808 C CA . ILE A 1 231 ? 40.719 57.804 -9.829 1.00 35.34 231 ILE A CA 1
ATOM 1809 C C . ILE A 1 231 ? 40.899 56.894 -11.070 1.00 35.34 231 ILE A C 1
ATOM 1811 O O . ILE A 1 231 ? 40.197 55.903 -11.229 1.00 35.34 231 ILE A O 1
ATOM 1815 N N . GLY A 1 232 ? 41.910 57.200 -11.899 1.00 32.00 232 GLY A N 1
ATOM 1816 C CA . GLY A 1 232 ? 42.782 56.166 -12.489 1.00 32.00 232 GLY A CA 1
ATOM 1817 C C . GLY A 1 232 ? 42.566 55.696 -13.939 1.00 32.00 232 GLY A C 1
ATOM 1818 O O . GLY A 1 232 ? 42.031 54.623 -14.145 1.00 32.00 232 GLY A O 1
ATOM 1819 N N . LYS A 1 233 ? 43.092 56.489 -14.891 1.00 37.25 233 LYS A N 1
ATOM 1820 C CA . LYS A 1 233 ? 43.747 56.210 -16.206 1.00 37.25 233 LYS A CA 1
ATOM 1821 C C . LYS A 1 233 ? 43.409 54.980 -17.111 1.00 37.25 233 LYS A C 1
ATOM 1823 O O . LYS A 1 233 ? 43.076 53.905 -16.637 1.00 37.25 233 LYS A O 1
ATOM 1828 N N . PRO A 1 234 ? 43.599 55.126 -18.448 1.00 38.06 234 PRO A N 1
ATOM 1829 C CA . PRO A 1 234 ? 42.996 54.284 -19.488 1.00 38.06 234 PRO A CA 1
ATOM 1830 C C . PRO A 1 234 ? 43.953 53.236 -20.092 1.00 38.06 234 PRO A C 1
ATOM 1832 O O . PRO A 1 234 ? 45.170 53.423 -20.085 1.00 38.06 234 PRO A O 1
ATOM 1835 N N . ILE A 1 235 ? 43.399 52.196 -20.728 1.00 36.47 235 ILE A N 1
ATOM 1836 C CA . ILE A 1 235 ? 44.128 51.335 -21.674 1.00 36.47 235 ILE A CA 1
ATOM 1837 C C . ILE A 1 235 ? 43.378 51.329 -23.022 1.00 36.47 235 ILE A C 1
ATOM 1839 O O . ILE A 1 235 ? 42.188 51.031 -23.089 1.00 36.47 235 ILE A O 1
ATOM 1843 N N . HIS A 1 236 ? 44.099 51.728 -24.076 1.00 33.38 236 HIS A N 1
ATOM 1844 C CA . HIS A 1 236 ? 43.801 51.594 -25.516 1.00 33.38 236 HIS A CA 1
ATOM 1845 C C . HIS A 1 236 ? 43.549 50.105 -25.907 1.00 33.38 236 HIS A C 1
ATOM 1847 O O . HIS A 1 236 ? 43.998 49.232 -25.183 1.00 33.38 236 HIS A O 1
ATOM 1853 N N . LYS A 1 237 ? 42.941 49.657 -27.019 1.00 33.97 237 LYS A N 1
ATOM 1854 C CA . LYS A 1 237 ? 42.572 50.205 -28.338 1.00 33.97 237 LYS A CA 1
ATOM 1855 C C . LYS A 1 237 ? 41.638 49.194 -29.062 1.00 33.97 237 LYS A C 1
ATOM 1857 O O . LYS A 1 237 ? 41.679 48.010 -28.754 1.00 33.97 237 LYS A O 1
ATOM 1862 N N . LEU A 1 238 ? 40.888 49.719 -30.042 1.00 33.50 238 LEU A N 1
ATOM 1863 C CA . LEU A 1 238 ? 40.158 49.134 -31.196 1.00 33.50 238 LEU A CA 1
ATOM 1864 C C . LEU A 1 238 ? 40.548 47.707 -31.647 1.00 33.50 238 LEU A C 1
ATOM 1866 O O . LEU A 1 238 ? 41.732 47.407 -31.731 1.00 33.50 238 LEU A O 1
ATOM 1870 N N . GLY A 1 239 ? 39.587 46.841 -31.998 1.00 30.03 239 GLY A N 1
ATOM 1871 C CA . GLY A 1 239 ? 38.990 46.661 -33.349 1.00 30.03 239 GLY A CA 1
ATOM 1872 C C . GLY A 1 239 ? 39.034 45.144 -33.650 1.00 30.03 239 GLY A C 1
ATOM 1873 O O . GLY A 1 239 ? 39.956 44.498 -33.181 1.00 30.03 239 GLY A O 1
ATOM 1874 N N . GLU A 1 240 ? 38.072 44.448 -34.256 1.00 34.69 240 GLU A N 1
ATOM 1875 C CA . GLU A 1 240 ? 37.470 44.621 -35.580 1.00 34.69 240 GLU A CA 1
ATOM 1876 C C . GLU A 1 240 ? 36.180 43.778 -35.727 1.00 34.69 240 GLU A C 1
ATOM 1878 O O . GLU A 1 240 ? 35.886 42.878 -34.941 1.00 34.69 240 GLU A O 1
ATOM 1883 N N . LEU A 1 241 ? 35.421 44.108 -36.774 1.00 38.50 241 LEU A N 1
ATOM 1884 C CA . LEU A 1 241 ? 34.164 43.512 -37.225 1.00 38.50 241 LEU A CA 1
ATOM 1885 C C . LEU A 1 241 ? 34.323 42.097 -37.814 1.00 38.50 241 LEU A C 1
ATOM 1887 O O . LEU A 1 241 ? 35.243 41.846 -38.585 1.00 38.50 241 LEU A O 1
ATOM 1891 N N . GLY A 1 242 ? 33.327 41.227 -37.597 1.00 33.69 242 GLY A N 1
ATOM 1892 C CA . GLY A 1 242 ? 33.237 39.925 -38.269 1.00 33.69 242 GLY A CA 1
ATOM 1893 C C . GLY A 1 242 ? 31.852 39.270 -38.191 1.00 33.69 242 GLY A C 1
ATOM 1894 O O . GLY A 1 242 ? 31.599 38.478 -37.299 1.00 33.69 242 GLY A O 1
ATOM 1895 N N . ARG A 1 243 ? 30.976 39.652 -39.132 1.00 38.09 243 ARG A N 1
ATOM 1896 C CA . ARG A 1 243 ? 29.847 38.918 -39.759 1.00 38.09 243 ARG A CA 1
ATOM 1897 C C . ARG A 1 243 ? 29.119 37.824 -38.942 1.00 38.09 243 ARG A C 1
ATOM 1899 O O . ARG A 1 243 ? 29.605 36.712 -38.795 1.00 38.09 243 ARG A O 1
ATOM 1906 N N . ASN A 1 244 ? 27.872 38.127 -38.567 1.00 37.53 244 ASN A N 1
ATOM 1907 C CA . ASN A 1 244 ? 26.850 37.154 -38.165 1.00 37.53 244 ASN A CA 1
ATOM 1908 C C . ASN A 1 244 ? 26.271 36.432 -39.398 1.00 37.53 244 ASN A C 1
ATOM 1910 O O . ASN A 1 244 ? 25.628 37.077 -40.227 1.00 37.53 244 ASN A O 1
ATOM 1914 N N . GLU A 1 245 ? 26.423 35.110 -39.474 1.00 45.09 245 GLU A N 1
ATOM 1915 C CA . GLU A 1 245 ? 25.531 34.223 -40.238 1.00 45.09 245 GLU A CA 1
ATOM 1916 C C . GLU A 1 245 ? 24.516 33.586 -39.271 1.00 45.09 245 GLU A C 1
ATOM 1918 O O . GLU A 1 245 ? 24.913 33.125 -38.196 1.00 45.09 245 GLU A O 1
ATOM 1923 N N . PRO A 1 246 ? 23.210 33.559 -39.592 1.00 54.28 246 PRO A N 1
ATOM 1924 C CA . PRO A 1 246 ? 22.223 32.895 -38.749 1.00 54.28 246 PRO A CA 1
ATOM 1925 C C . PRO A 1 246 ? 22.253 31.364 -38.947 1.00 54.28 246 PRO A C 1
ATOM 1927 O O . PRO A 1 246 ? 22.473 30.894 -40.064 1.00 54.28 246 PRO A O 1
ATOM 1930 N N . PRO A 1 247 ? 21.996 30.565 -37.893 1.00 55.59 247 PRO A N 1
ATOM 1931 C CA . PRO A 1 247 ? 21.985 29.111 -37.997 1.00 55.59 247 PRO A CA 1
ATOM 1932 C C . PRO A 1 247 ? 20.741 28.592 -38.737 1.00 55.59 247 PRO A C 1
ATOM 1934 O O . PRO A 1 247 ? 19.623 29.067 -38.540 1.00 55.59 247 PRO A O 1
ATOM 1937 N N . ILE A 1 248 ? 20.961 27.576 -39.572 1.00 55.38 248 ILE A N 1
ATOM 1938 C CA . ILE A 1 248 ? 19.957 26.826 -40.339 1.00 55.38 248 ILE A CA 1
ATOM 1939 C C . ILE A 1 248 ? 19.079 25.998 -39.373 1.00 55.38 248 ILE A C 1
ATOM 1941 O O . ILE A 1 248 ? 19.635 25.307 -38.514 1.00 55.38 248 ILE A O 1
ATOM 1945 N N . PRO A 1 249 ? 17.735 26.015 -39.483 1.00 61.56 249 PRO A N 1
ATOM 1946 C CA . PRO A 1 249 ? 16.871 25.196 -38.632 1.00 61.56 249 PRO A CA 1
ATOM 1947 C C . PRO A 1 249 ? 16.879 23.711 -39.057 1.00 61.56 249 PRO A C 1
ATOM 1949 O O . PRO A 1 249 ? 16.981 23.416 -40.251 1.00 61.56 249 PRO A O 1
ATOM 1952 N N . PRO A 1 250 ? 16.750 22.756 -38.114 1.00 58.28 250 PRO A N 1
ATOM 1953 C CA . PRO A 1 250 ? 16.681 21.335 -38.437 1.00 58.28 250 PRO A CA 1
ATOM 1954 C C . PRO A 1 250 ? 15.332 20.969 -39.074 1.00 58.28 250 PRO A C 1
ATOM 1956 O O . PRO A 1 250 ? 14.279 21.453 -38.659 1.00 58.28 250 PRO A O 1
ATOM 1959 N N . GLY A 1 251 ? 15.395 20.107 -40.091 1.00 46.34 251 GLY A N 1
ATOM 1960 C CA . GLY A 1 251 ? 14.258 19.651 -40.886 1.00 46.34 251 GLY A CA 1
ATOM 1961 C C . GLY A 1 251 ? 13.209 18.862 -40.097 1.00 46.34 251 GLY A C 1
ATOM 1962 O O . GLY A 1 251 ? 13.515 18.086 -39.193 1.00 46.34 251 GLY A O 1
ATOM 1963 N N . GLU A 1 252 ? 11.962 19.084 -40.490 1.00 54.34 252 GLU A N 1
ATOM 1964 C CA . GLU A 1 252 ? 10.738 18.477 -39.976 1.00 54.34 252 GLU A CA 1
ATOM 1965 C C . GLU A 1 252 ? 10.667 16.970 -40.330 1.00 54.34 252 GLU A C 1
ATOM 1967 O O . GLU A 1 252 ? 10.946 16.601 -41.475 1.00 54.34 252 GLU A O 1
ATOM 1972 N N . PRO A 1 253 ? 10.311 16.066 -39.395 1.00 62.53 253 PRO A N 1
ATOM 1973 C CA . PRO A 1 253 ? 10.102 14.655 -39.717 1.00 62.53 253 PRO A CA 1
ATOM 1974 C C . PRO A 1 253 ? 8.751 14.435 -40.431 1.00 62.53 253 PRO A C 1
ATOM 1976 O O . PRO A 1 253 ? 7.778 15.132 -40.138 1.00 62.53 253 PRO A O 1
ATOM 1979 N N . PRO A 1 254 ? 8.643 13.449 -41.344 1.00 54.31 254 PRO A N 1
ATOM 1980 C CA . PRO A 1 254 ? 7.434 13.242 -42.135 1.00 54.31 254 PRO A CA 1
ATOM 1981 C C . PRO A 1 254 ? 6.258 12.705 -41.301 1.00 54.31 254 PRO A C 1
ATOM 1983 O O . PRO A 1 254 ? 6.416 11.853 -40.425 1.00 54.31 254 PRO A O 1
ATOM 1986 N N . ALA A 1 255 ? 5.062 13.205 -41.620 1.00 52.72 255 ALA A N 1
ATOM 1987 C CA . ALA A 1 255 ? 3.794 12.881 -40.971 1.00 52.72 255 ALA A CA 1
ATOM 1988 C C . ALA A 1 255 ? 3.392 11.393 -41.098 1.00 52.72 255 ALA A C 1
ATOM 1990 O O . ALA A 1 255 ? 3.616 10.782 -42.147 1.00 52.72 255 ALA A O 1
ATOM 1991 N N . PRO A 1 256 ? 2.720 10.804 -40.087 1.00 52.47 256 PRO A N 1
ATOM 1992 C CA . PRO A 1 256 ? 2.182 9.454 -40.193 1.00 52.47 256 PRO A CA 1
ATOM 1993 C C . PRO A 1 256 ? 0.942 9.404 -41.101 1.00 52.47 256 PRO A C 1
ATOM 1995 O O . PRO A 1 256 ? 0.005 10.196 -40.984 1.00 52.47 256 PRO A O 1
ATOM 1998 N N . SER A 1 257 ? 0.936 8.419 -41.997 1.00 50.03 257 SER A N 1
ATOM 1999 C CA . SER A 1 257 ? -0.164 8.058 -42.892 1.00 50.03 257 SER A CA 1
ATOM 2000 C C . SER A 1 257 ? -1.462 7.749 -42.136 1.00 50.03 257 SER A C 1
ATOM 2002 O O . SER A 1 257 ? -1.485 6.916 -41.229 1.00 50.03 257 SER A O 1
ATOM 2004 N N . ARG A 1 258 ? -2.562 8.382 -42.561 1.00 45.94 258 ARG A N 1
ATOM 2005 C CA . ARG A 1 258 ? -3.934 8.079 -42.121 1.00 45.94 258 ARG A CA 1
ATOM 2006 C C . ARG A 1 258 ? -4.346 6.653 -42.524 1.00 45.94 258 ARG A C 1
ATOM 2008 O O . ARG A 1 258 ? -4.118 6.288 -43.676 1.00 45.94 258 ARG A O 1
ATOM 2015 N N . PRO A 1 259 ? -5.056 5.893 -41.674 1.00 47.59 259 PRO A N 1
ATOM 2016 C CA . PRO A 1 259 ? -5.833 4.751 -42.134 1.00 47.59 259 PRO A CA 1
ATOM 2017 C C . PRO A 1 259 ? -7.189 5.204 -42.705 1.00 47.59 259 PRO A C 1
ATOM 2019 O O . PRO A 1 259 ? -7.883 6.050 -42.140 1.00 47.59 259 PRO A O 1
ATOM 2022 N N . SER A 1 260 ? -7.554 4.627 -43.847 1.00 48.62 260 SER A N 1
ATOM 2023 C CA . SER A 1 260 ? -8.870 4.711 -44.488 1.00 48.62 260 SER A CA 1
ATOM 2024 C C . SER A 1 260 ? -9.964 3.997 -43.670 1.00 48.62 260 SER A C 1
ATOM 2026 O O . SER A 1 260 ? -9.669 3.007 -42.997 1.00 48.62 260 SER A O 1
ATOM 2028 N N . PRO A 1 261 ? -11.234 4.444 -43.737 1.00 42.75 261 PRO A N 1
ATOM 2029 C CA . PRO A 1 261 ? -12.326 3.867 -42.961 1.00 42.75 261 PRO A CA 1
ATOM 2030 C C . PRO A 1 261 ? -12.903 2.635 -43.671 1.00 42.75 261 PRO A C 1
ATOM 2032 O O . PRO A 1 261 ? -13.303 2.726 -44.830 1.00 42.75 261 PRO A O 1
ATOM 2035 N N . SER A 1 262 ? -13.007 1.497 -42.978 1.00 41.00 262 SER A N 1
ATOM 2036 C CA . SER A 1 262 ? -13.839 0.377 -43.438 1.00 41.00 262 SER A CA 1
ATOM 2037 C C . SER A 1 262 ? -14.940 0.059 -42.423 1.00 41.00 262 SER A C 1
ATOM 2039 O O . SER A 1 262 ? -14.693 -0.233 -41.258 1.00 41.00 262 SER A O 1
ATOM 2041 N N . SER A 1 263 ? -16.165 0.243 -42.922 1.00 38.38 263 SER A N 1
ATOM 2042 C CA . SER A 1 263 ? -17.424 -0.446 -42.619 1.00 38.38 263 SER A CA 1
ATOM 2043 C C . SER A 1 263 ? -17.796 -0.770 -41.167 1.00 38.38 263 SER A C 1
ATOM 2045 O O . SER A 1 263 ? -17.342 -1.741 -40.568 1.00 38.38 263 SER A O 1
ATOM 2047 N N . ARG A 1 264 ? -18.825 -0.043 -40.708 1.00 35.38 264 ARG A N 1
ATOM 2048 C CA . ARG A 1 264 ? -19.882 -0.550 -39.820 1.00 35.38 264 ARG A CA 1
ATOM 2049 C C . ARG A 1 264 ? -20.338 -1.944 -40.259 1.00 35.38 264 ARG A C 1
ATOM 2051 O O . ARG A 1 264 ? -20.695 -2.138 -41.417 1.00 35.38 264 ARG A O 1
ATOM 2058 N N . THR A 1 265 ? -20.476 -2.858 -39.309 1.00 37.38 265 THR A N 1
ATOM 2059 C CA . THR A 1 265 ? -21.521 -3.883 -39.357 1.00 37.38 265 THR A CA 1
ATOM 2060 C C . THR A 1 265 ? -22.115 -4.003 -37.965 1.00 37.38 265 THR A C 1
ATOM 2062 O O . THR A 1 265 ? -21.466 -4.412 -37.008 1.00 37.38 265 THR A O 1
ATOM 2065 N N . THR A 1 266 ? -23.354 -3.541 -37.878 1.00 37.75 266 THR A N 1
ATOM 2066 C CA . THR A 1 266 ? -24.307 -3.784 -36.805 1.00 37.75 266 THR A CA 1
ATOM 2067 C C . THR A 1 266 ? -24.624 -5.278 -36.772 1.00 37.75 266 THR A C 1
ATOM 2069 O O . THR A 1 266 ? -24.958 -5.832 -37.814 1.00 37.75 266 THR A O 1
ATOM 2072 N N . SER A 1 267 ? -24.595 -5.910 -35.600 1.00 36.06 267 SER A N 1
ATOM 2073 C CA . SER A 1 267 ? -25.421 -7.093 -35.353 1.00 36.06 267 SER A CA 1
ATOM 2074 C C . SER A 1 267 ? -25.924 -7.093 -33.918 1.00 36.06 267 SER A C 1
ATOM 2076 O O . SER A 1 267 ? -25.180 -6.876 -32.964 1.00 36.06 267 SER A O 1
ATOM 2078 N N . HIS A 1 268 ? -27.236 -7.264 -33.833 1.00 33.88 268 HIS A N 1
ATOM 2079 C CA . HIS A 1 268 ? -28.065 -7.348 -32.646 1.00 33.88 268 HIS A CA 1
ATOM 2080 C C . HIS A 1 268 ? -27.822 -8.637 -31.843 1.00 33.88 268 HIS A C 1
ATOM 2082 O O . HIS A 1 268 ? -27.555 -9.678 -32.429 1.00 33.88 268 HIS A O 1
ATOM 2088 N N . ALA A 1 269 ? -28.010 -8.501 -30.524 1.00 35.25 269 ALA A N 1
ATOM 2089 C CA . ALA A 1 269 ? -28.745 -9.360 -29.582 1.00 35.25 269 ALA A CA 1
ATOM 2090 C C . ALA A 1 269 ? -28.551 -10.896 -29.592 1.00 35.25 269 ALA A C 1
ATOM 2092 O O . ALA A 1 269 ? -28.721 -11.546 -30.615 1.00 35.25 269 ALA A O 1
ATOM 2093 N N . ILE A 1 270 ? -28.400 -11.482 -28.393 1.00 36.06 270 ILE A N 1
ATOM 2094 C CA . ILE A 1 270 ? -29.407 -12.323 -27.694 1.00 36.06 270 ILE A CA 1
ATOM 2095 C C . ILE A 1 270 ? -28.729 -13.118 -26.548 1.00 36.06 270 ILE A C 1
ATOM 2097 O O . ILE A 1 270 ? -27.685 -13.724 -26.764 1.00 36.06 270 ILE A O 1
ATOM 2101 N N . THR A 1 271 ? -29.418 -13.103 -25.392 1.00 43.22 271 THR A N 1
ATOM 2102 C CA . THR A 1 271 ? -29.372 -13.969 -24.184 1.00 43.22 271 THR A CA 1
ATOM 2103 C C . THR A 1 271 ? -28.129 -13.981 -23.297 1.00 43.22 271 THR A C 1
ATOM 2105 O O . THR A 1 271 ? -27.064 -14.478 -23.711 1.00 43.22 271 THR A O 1
#

Nearest PDB structures (foldseek):
  6jum-assembly2_F  TM=8.752E-01  e=4.202E-12  Mycolicibacterium smegmatis MC2 155
  6juo-assembly2_F  TM=8.730E-01  e=8.775E-12  Mycolicibacterium smegmatis MC2 155
  6jun-assembly2_A  TM=8.761E-01  e=2.203E-11  Mycolicibacterium smegmatis MC2 155
  6jus-assembly2_F  TM=8.753E-01  e=7.990E-11  Mycolicibacterium smegmatis MC2 155
  7yll-assembly1_A  TM=6.784E-01  e=2.133E-10  Caldanaerobacter subterraneus subsp. tengcongensis MB4

Secondary structure (DSSP, 8-state):
-HHHHHTT--SHHHHHTS-HHHHHHHHGGGHHHHHHHHTT-------SSPPPPSEEEEEEEEEEEE--HHHHHHHHHHHHHHHHHHHHHTT-EEEEEEEEEEETTS-EEEEEEEEEEEES-GGGTHHHHHHHHHHH--SSS-EEEEEEEEEEEESS----S-TTSHHHHHHHHHHHHHHHHHHHHHHH-GGGS--HHHHHHHT-SPP-S----------------------------------PPPPPPPPPPPPPPPPPP----------

Foldseek 3Di:
DVQCVVVVNPDLVSLLPDDLVVQCVRVNPCSVVSNCVSVVHDPDDDDPDDDPDQKFKDKDFAPDFAQDLLLVLLVVLVRLLVRLLVCVVQQKWFFKKKKKFAFPVRDIFMDMDGHPDTASDSVVCSVVSSVRCPVRCPDSGTTRMMMMMTGPMDNHHDDPDDCPDPVNVVSVVRVVVSVVLSVCCVPVNDPPDDDPSVVVCVVPRDDNPPPPPPPPPPDDDDPDDDDDDDDDDDDDDDDDDDDDDDDDDDDDDDDDDDDDDDDDDDDDDDD

Sequence (271 aa):
AARLNAAGLPLIRHIAGVPIDLLSLLVGRAGPQLSQFARGLDDRPLVPAGEPAKSFSQQETFDRDQTDEGFLEATLRRMADRLFAKVRADGKSVRTLTVRVRYNDMSEDQVSESLVEPTDLETDVYGRIAGMLKRAWRRRVSLRLVSLKLSNLYGAVFRSELALERSAQQHDARRRLAGVVDRLRQEYGPEVLLRGHDMVLREGEPDPTPKFRVVLEPGPIVARRLSGGSIGKPIHKLGELGRNEPPIPPGEPPAPSRPSPSSRTTSHAIT

Solvent-accessible surface area (backbone atoms only — not comparable to full-atom values): 17092 Å² total; per-residue (Å²): 108,72,71,42,45,76,70,73,36,82,44,57,70,51,47,46,71,50,56,55,69,63,39,24,73,74,61,39,92,51,13,60,59,52,40,33,50,41,67,74,49,78,84,78,75,89,70,94,64,81,76,77,82,71,59,51,72,50,72,50,72,52,95,60,57,42,66,56,63,68,56,54,44,25,50,53,48,55,46,37,51,58,47,27,49,50,36,45,75,70,49,26,14,35,25,28,44,31,37,34,36,26,34,76,89,69,50,74,36,65,36,72,51,69,50,96,61,45,44,56,56,45,79,82,44,57,82,48,48,56,63,38,47,57,67,18,56,74,61,103,61,44,32,32,28,45,31,45,34,39,26,66,68,36,89,42,83,68,77,91,70,55,80,85,39,70,65,43,48,50,51,52,51,52,50,53,49,51,55,51,51,48,51,50,31,70,76,68,34,71,78,75,67,76,55,79,48,52,56,60,57,70,78,45,87,74,76,60,68,73,87,75,75,80,76,79,71,88,68,82,84,76,83,79,81,80,79,86,80,90,84,85,87,89,82,88,82,89,87,84,90,80,84,90,77,84,85,83,80,84,82,81,81,84,80,83,82,81,84,82,91,79,77,89,78,89,80,80,88,84,136